Protein AF-A0A9D6QRK0-F1 (afdb_monomer)

Radius of gyration: 18.81 Å; Cα contacts (8 Å, |Δi|>4): 250; chains: 1; bounding box: 74×36×49 Å

Mean predicted aligned error: 6.07 Å

Foldseek 3Di:
DLLVLLVCCAPDPPSQVLQWQALVVCVVPSVNNLQRNASYDDDPVQSVVLSVLQVVLVVLCVVVVPPPLVVLSVVLSNLLSVCCSVPPVPPRTGYHNLLSSLLSLLLSLVVQCPDDDPSVVVSVVSNVVSVVVLVCLVVCVVPDQDDDPNDRDRDDSSSNVSSNVSSVCSSCVVVVVCVVPPDDPDPPPDD

pLDDT: mean 89.82, std 12.9, range [41.25, 98.69]

Structure (mmCIF, N/CA/C/O backbone):
data_AF-A0A9D6QRK0-F1
#
_entry.id   AF-A0A9D6QRK0-F1
#
loop_
_atom_site.group_PDB
_atom_site.id
_atom_site.type_symbol
_atom_site.label_atom_id
_atom_site.label_alt_id
_atom_site.label_comp_id
_atom_site.label_asym_id
_atom_site.label_entity_id
_atom_site.label_seq_id
_atom_site.pdbx_PDB_ins_code
_atom_site.Cartn_x
_atom_site.Cartn_y
_atom_site.Cartn_z
_atom_site.occupancy
_atom_site.B_iso_or_equiv
_atom_site.auth_seq_id
_atom_site.auth_comp_id
_atom_site.auth_asym_id
_atom_site.auth_atom_id
_atom_site.pdbx_PDB_model_num
ATOM 1 N N . MET A 1 1 ? -0.337 -14.502 4.726 1.00 76.12 1 MET A N 1
ATOM 2 C CA . MET A 1 1 ? -0.250 -14.917 3.303 1.00 76.12 1 MET A CA 1
ATOM 3 C C . MET A 1 1 ? 0.684 -14.019 2.491 1.00 76.12 1 MET A C 1
ATOM 5 O O . MET A 1 1 ? 1.652 -14.531 1.957 1.00 76.12 1 MET A O 1
ATOM 9 N N . MET A 1 2 ? 0.457 -12.700 2.447 1.00 85.81 2 MET A N 1
ATOM 10 C CA . MET A 1 2 ? 1.260 -11.761 1.637 1.00 85.81 2 MET A CA 1
ATOM 11 C C . MET A 1 2 ? 2.753 -11.728 2.004 1.00 85.81 2 MET A C 1
ATOM 13 O O . MET A 1 2 ? 3.597 -11.823 1.122 1.00 85.81 2 MET A O 1
ATOM 17 N N . VAL A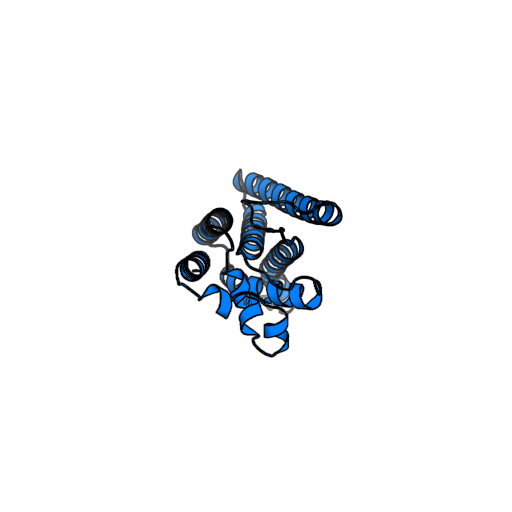 1 3 ? 3.073 -11.682 3.303 1.00 89.19 3 VAL A N 1
ATOM 18 C CA . VAL A 1 3 ? 4.462 -11.747 3.797 1.00 89.19 3 VAL A CA 1
ATOM 19 C C . VAL A 1 3 ? 5.151 -13.042 3.358 1.00 89.19 3 VAL A C 1
ATOM 21 O O . VAL A 1 3 ? 6.264 -13.007 2.852 1.00 89.19 3 VAL A O 1
ATOM 24 N N . ALA A 1 4 ? 4.467 -14.185 3.478 1.00 90.38 4 ALA A N 1
ATOM 25 C CA . ALA A 1 4 ? 5.020 -15.475 3.070 1.00 90.38 4 ALA A CA 1
ATOM 26 C C . ALA A 1 4 ? 5.312 -15.531 1.561 1.00 90.38 4 ALA A C 1
ATOM 28 O O . ALA A 1 4 ? 6.349 -16.053 1.171 1.00 90.38 4 ALA A O 1
ATOM 29 N N . ALA A 1 5 ? 4.441 -14.957 0.725 1.00 88.25 5 ALA A N 1
ATOM 30 C CA . ALA A 1 5 ? 4.680 -14.855 -0.714 1.00 88.25 5 ALA A CA 1
ATOM 31 C C . ALA A 1 5 ? 5.891 -13.961 -1.039 1.00 88.25 5 ALA A C 1
ATOM 33 O O . ALA A 1 5 ? 6.695 -14.330 -1.889 1.00 88.25 5 ALA A O 1
ATOM 34 N N . GLY A 1 6 ? 6.072 -12.846 -0.319 1.00 86.75 6 GLY A N 1
ATOM 35 C CA . GLY A 1 6 ? 7.250 -11.981 -0.463 1.00 86.75 6 GLY A CA 1
ATOM 36 C C . GLY A 1 6 ? 8.552 -12.671 -0.053 1.00 86.75 6 GLY A C 1
ATOM 37 O O . GLY A 1 6 ? 9.538 -12.625 -0.782 1.00 86.75 6 GLY A O 1
ATOM 38 N N . VAL A 1 7 ? 8.539 -13.385 1.076 1.00 90.19 7 VAL A N 1
ATOM 39 C CA . VAL A 1 7 ? 9.686 -14.189 1.528 1.00 90.19 7 VAL A CA 1
ATOM 40 C C . VAL A 1 7 ? 9.999 -15.297 0.523 1.00 90.19 7 VAL A C 1
ATOM 42 O O . VAL A 1 7 ? 11.156 -15.465 0.155 1.00 90.19 7 VAL A O 1
ATOM 45 N N . LEU A 1 8 ? 8.985 -16.022 0.038 1.00 91.31 8 LEU A N 1
ATOM 46 C CA . LEU A 1 8 ? 9.168 -17.094 -0.941 1.00 91.31 8 LEU A CA 1
ATOM 47 C C . LEU A 1 8 ? 9.772 -16.566 -2.252 1.00 91.31 8 LEU A C 1
ATOM 49 O O . LEU A 1 8 ? 10.736 -17.139 -2.750 1.00 91.31 8 LEU A O 1
ATOM 53 N N . ALA A 1 9 ? 9.251 -15.453 -2.770 1.00 89.81 9 ALA A N 1
ATOM 54 C CA . ALA A 1 9 ? 9.784 -14.781 -3.955 1.00 89.81 9 ALA A CA 1
ATOM 55 C C . ALA A 1 9 ? 11.233 -14.299 -3.777 1.00 89.81 9 ALA A C 1
ATOM 57 O O . ALA A 1 9 ? 11.988 -14.221 -4.742 1.00 89.81 9 ALA A O 1
ATOM 58 N N . TYR A 1 10 ? 11.635 -13.964 -2.551 1.00 89.25 10 TYR A N 1
ATOM 59 C CA . TYR A 1 10 ? 13.004 -13.544 -2.271 1.00 89.25 10 TYR A CA 1
ATOM 60 C C . TYR A 1 10 ? 13.981 -14.726 -2.206 1.00 89.25 10 TYR A C 1
ATOM 62 O O . TYR A 1 10 ? 15.098 -14.633 -2.708 1.00 89.25 10 TYR A O 1
ATOM 70 N N . VAL A 1 11 ? 13.575 -15.845 -1.596 1.00 89.56 11 VAL A N 1
ATOM 71 C CA . VAL A 1 11 ? 14.469 -16.999 -1.382 1.00 89.56 11 VAL A CA 1
ATOM 72 C C . VAL A 1 11 ? 14.538 -17.950 -2.574 1.00 89.56 11 VAL A C 1
ATOM 74 O O . VAL A 1 11 ? 15.537 -18.651 -2.720 1.00 89.56 11 VAL A O 1
ATOM 77 N N . VAL A 1 12 ? 13.500 -18.012 -3.417 1.00 89.88 12 VAL A N 1
ATOM 78 C CA . VAL A 1 12 ? 13.490 -18.884 -4.600 1.00 89.88 12 VAL A CA 1
ATOM 79 C C . VAL A 1 12 ? 14.311 -18.229 -5.716 1.00 89.88 12 VAL A C 1
ATOM 81 O O . VAL A 1 12 ? 13.894 -17.188 -6.240 1.00 89.88 12 VAL A O 1
ATOM 84 N N . PRO A 1 13 ? 15.439 -18.835 -6.138 1.00 82.56 13 PRO A N 1
ATOM 85 C CA . PRO A 1 13 ? 16.289 -18.271 -7.181 1.00 82.56 13 PRO A CA 1
ATOM 86 C C . PRO A 1 13 ? 15.511 -18.029 -8.476 1.00 82.56 13 PRO A C 1
ATOM 88 O O . PRO A 1 13 ? 14.656 -18.830 -8.850 1.00 82.56 13 PRO A O 1
ATOM 91 N N . ASN A 1 14 ? 15.818 -16.934 -9.173 1.00 84.00 14 ASN A N 1
ATOM 92 C CA . ASN A 1 14 ? 15.211 -16.539 -10.454 1.00 84.00 14 ASN A CA 1
ATOM 93 C C . ASN A 1 14 ? 13.689 -16.292 -10.435 1.00 84.00 14 ASN A C 1
ATOM 95 O O . ASN A 1 14 ? 13.134 -15.898 -11.454 1.00 84.00 14 ASN A O 1
ATOM 99 N N . SER A 1 15 ? 12.992 -16.466 -9.308 1.00 85.69 15 SER A N 1
ATOM 100 C CA . SER A 1 15 ? 11.552 -16.185 -9.252 1.00 85.69 15 SER A CA 1
ATOM 101 C C . SER A 1 15 ? 11.260 -14.692 -9.427 1.00 85.69 15 SER A C 1
ATOM 103 O O . SER A 1 15 ? 10.320 -14.329 -10.132 1.00 85.69 15 SER A O 1
ATOM 105 N N . GLY A 1 16 ? 12.123 -13.825 -8.883 1.00 84.75 16 GLY A N 1
ATOM 106 C CA . GLY A 1 16 ? 12.023 -12.374 -9.026 1.00 84.75 16 GLY A CA 1
ATOM 107 C C . GLY A 1 16 ? 11.938 -11.911 -10.483 1.00 84.75 16 GLY A C 1
ATOM 108 O O . GLY A 1 16 ? 11.080 -11.097 -10.800 1.00 84.75 16 GLY A O 1
ATOM 109 N N . THR A 1 17 ? 12.734 -12.465 -11.402 1.00 88.62 17 T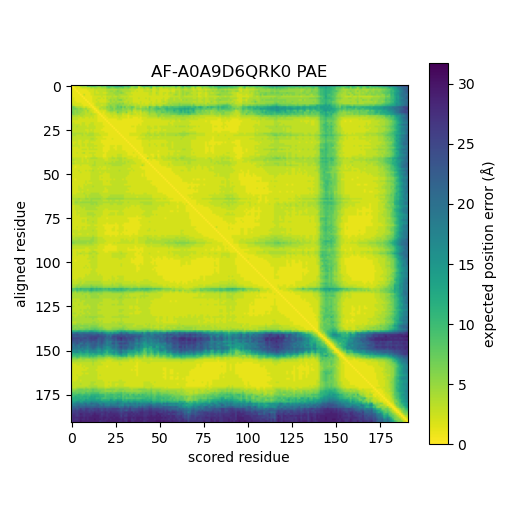HR A N 1
ATOM 110 C CA . THR A 1 17 ? 12.722 -12.037 -12.817 1.00 88.62 17 THR A CA 1
ATOM 111 C C . THR A 1 17 ? 11.421 -12.400 -13.540 1.00 88.62 17 THR A C 1
ATOM 113 O O . THR A 1 17 ? 10.998 -11.687 -14.451 1.00 88.62 17 THR A O 1
ATOM 116 N N . LEU A 1 18 ? 10.737 -13.464 -13.109 1.00 92.19 18 LEU A N 1
ATOM 117 C CA . LEU A 1 18 ? 9.467 -13.921 -13.686 1.00 92.19 18 LEU A CA 1
ATOM 118 C C . LEU A 1 18 ? 8.255 -13.124 -13.191 1.00 92.19 18 LEU A C 1
ATOM 120 O O . LEU A 1 18 ? 7.236 -13.062 -13.880 1.00 92.19 18 LEU A O 1
ATOM 124 N N . ILE A 1 19 ? 8.348 -12.546 -11.992 1.00 95.38 19 ILE A N 1
ATOM 125 C CA . ILE A 1 19 ? 7.184 -11.968 -11.310 1.00 95.38 19 ILE A CA 1
ATOM 126 C C . ILE A 1 19 ? 7.318 -10.478 -10.997 1.00 95.38 19 ILE A C 1
ATOM 128 O O . ILE A 1 19 ? 6.311 -9.865 -10.641 1.00 95.38 19 ILE A O 1
ATOM 132 N N . VAL A 1 20 ? 8.518 -9.897 -11.117 1.00 96.50 20 VAL A N 1
ATOM 133 C CA . VAL A 1 20 ? 8.759 -8.461 -10.919 1.00 96.50 20 VAL A CA 1
ATOM 134 C C . VAL A 1 20 ? 7.867 -7.648 -11.844 1.00 96.50 20 VAL A C 1
ATOM 136 O O . VAL A 1 20 ? 7.588 -8.065 -12.974 1.00 96.50 20 VAL A O 1
ATOM 139 N N . TYR A 1 21 ? 7.434 -6.482 -11.371 1.00 97.50 21 TYR A N 1
ATOM 140 C CA . TYR A 1 21 ? 6.839 -5.498 -12.257 1.00 97.50 21 TYR A CA 1
ATOM 141 C C . TYR A 1 21 ? 7.923 -5.086 -13.251 1.00 97.50 21 TYR A C 1
ATOM 143 O O . TYR A 1 21 ? 8.918 -4.487 -12.857 1.00 97.50 21 TYR A O 1
ATOM 151 N N . ASP A 1 22 ? 7.728 -5.443 -14.512 1.00 97.31 22 ASP A N 1
ATOM 152 C CA . ASP A 1 22 ? 8.524 -5.004 -15.652 1.00 97.31 22 ASP A CA 1
ATOM 153 C C . ASP A 1 22 ? 7.542 -4.355 -16.621 1.00 97.31 22 ASP A C 1
ATOM 155 O O . ASP A 1 22 ? 6.629 -5.012 -17.134 1.00 97.31 22 ASP A O 1
ATOM 159 N N . ARG A 1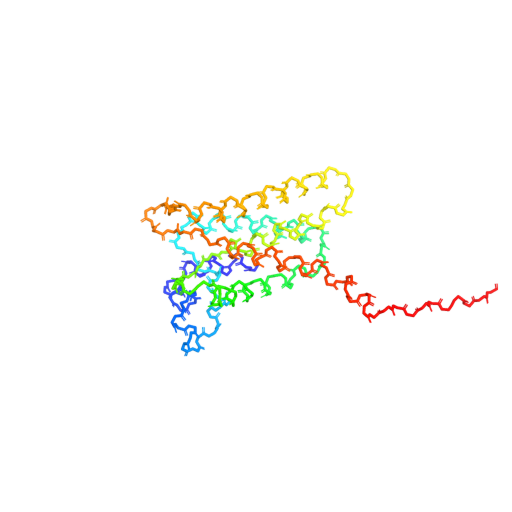 23 ? 7.695 -3.046 -16.825 1.00 97.56 23 ARG A N 1
ATOM 160 C CA . ARG A 1 23 ? 6.774 -2.259 -17.644 1.00 97.56 23 ARG A CA 1
ATOM 161 C C . ARG A 1 23 ? 6.678 -2.801 -19.069 1.00 97.56 23 ARG A C 1
ATOM 163 O O . ARG A 1 23 ? 5.571 -2.894 -19.598 1.00 97.56 23 ARG A O 1
ATOM 170 N N . ALA A 1 24 ? 7.803 -3.144 -19.690 1.00 97.56 24 ALA A N 1
ATOM 171 C CA . ALA A 1 24 ? 7.824 -3.619 -21.067 1.00 97.56 24 ALA A CA 1
ATOM 172 C C . ALA A 1 24 ? 7.124 -4.980 -21.180 1.00 97.56 24 ALA A C 1
ATOM 174 O O . ALA A 1 24 ? 6.269 -5.151 -22.049 1.00 97.56 24 ALA A O 1
ATOM 175 N N . ALA A 1 25 ? 7.405 -5.896 -20.249 1.00 97.62 25 ALA A N 1
ATOM 176 C CA . ALA A 1 25 ? 6.764 -7.210 -20.205 1.00 97.62 25 ALA A CA 1
ATOM 177 C C . ALA A 1 25 ? 5.243 -7.115 -19.970 1.00 97.62 25 ALA A C 1
ATOM 179 O O . ALA A 1 25 ? 4.450 -7.831 -20.585 1.00 97.62 25 ALA A O 1
ATOM 180 N N . ILE A 1 26 ? 4.809 -6.193 -19.104 1.00 98.06 26 ILE A N 1
ATOM 181 C CA . ILE A 1 26 ? 3.383 -5.921 -18.873 1.00 98.06 26 ILE A CA 1
ATOM 182 C C . ILE A 1 26 ? 2.713 -5.449 -20.166 1.00 98.06 26 ILE A C 1
ATOM 184 O O . ILE A 1 26 ? 1.647 -5.952 -20.523 1.00 98.06 26 ILE A O 1
ATOM 188 N N . LEU A 1 27 ? 3.341 -4.513 -20.885 1.00 97.38 27 LEU A N 1
ATOM 189 C CA . LEU A 1 27 ? 2.824 -4.004 -22.158 1.00 97.38 27 LEU A CA 1
ATOM 190 C C . LEU A 1 27 ? 2.840 -5.066 -23.269 1.00 97.38 27 LEU A C 1
ATOM 192 O O . LEU A 1 27 ? 2.033 -4.974 -24.192 1.00 97.38 27 LEU A O 1
ATOM 196 N N . SER A 1 28 ? 3.685 -6.095 -23.163 1.00 97.88 28 SER A N 1
ATOM 197 C CA . SER A 1 28 ? 3.672 -7.263 -24.053 1.00 97.88 28 SER A CA 1
ATOM 198 C C . SER A 1 28 ? 2.719 -8.385 -23.617 1.00 97.88 28 SER A C 1
ATOM 200 O O . SER A 1 28 ? 2.710 -9.443 -24.241 1.00 97.88 28 SER A O 1
ATOM 202 N N . GLY A 1 29 ? 1.902 -8.178 -22.577 1.00 97.25 29 GLY A N 1
ATOM 203 C CA . GLY A 1 29 ? 0.835 -9.103 -22.175 1.00 97.25 29 GLY A CA 1
ATOM 204 C C . GLY A 1 29 ? 1.088 -9.893 -20.889 1.00 97.25 29 GLY A C 1
ATOM 205 O O . GLY A 1 29 ? 0.210 -10.649 -20.469 1.00 97.25 29 GLY A O 1
ATOM 206 N N . GLU A 1 30 ? 2.218 -9.697 -20.206 1.00 97.81 30 GLU A N 1
ATOM 207 C CA . GLU A 1 30 ? 2.521 -10.356 -18.926 1.00 97.81 30 GLU A CA 1
ATOM 208 C C . GLU A 1 30 ? 1.803 -9.678 -17.742 1.00 97.81 30 GLU A C 1
ATOM 210 O O . GLU A 1 30 ? 2.405 -9.243 -16.759 1.00 97.81 30 GLU A O 1
ATOM 215 N N . VAL A 1 31 ? 0.474 -9.560 -17.834 1.00 97.31 31 VAL A N 1
ATOM 216 C CA . VAL A 1 31 ? -0.367 -8.746 -16.934 1.00 97.31 31 VAL A CA 1
ATOM 217 C C . VAL A 1 31 ? -0.346 -9.195 -15.472 1.00 97.31 31 VAL A C 1
ATOM 219 O O . VAL A 1 31 ? -0.649 -8.398 -14.585 1.00 97.31 31 VAL A O 1
ATOM 222 N N . TRP A 1 32 ? 0.048 -10.440 -15.182 1.00 97.00 32 TRP A N 1
ATOM 223 C CA . TRP A 1 32 ? 0.206 -10.917 -13.803 1.00 97.00 32 TRP A CA 1
ATOM 224 C C . TRP A 1 32 ? 1.236 -10.091 -13.024 1.00 97.00 32 TRP A C 1
ATOM 226 O O . TRP A 1 32 ? 1.057 -9.893 -11.822 1.00 97.00 32 TRP A O 1
ATOM 236 N N . ARG A 1 33 ? 2.242 -9.524 -13.706 1.00 97.56 33 ARG A N 1
ATOM 237 C CA . ARG A 1 33 ? 3.291 -8.673 -13.119 1.00 97.56 33 ARG A CA 1
ATOM 238 C C . ARG A 1 33 ? 2.765 -7.401 -12.463 1.00 97.56 33 ARG A C 1
ATOM 240 O O . ARG A 1 33 ? 3.419 -6.880 -11.562 1.00 97.56 33 ARG A O 1
ATOM 247 N N . LEU A 1 34 ? 1.567 -6.941 -12.842 1.00 96.88 34 LEU A N 1
ATOM 248 C CA . LEU A 1 34 ? 0.875 -5.839 -12.162 1.00 96.88 34 LEU A CA 1
ATOM 249 C C . LEU A 1 34 ? 0.629 -6.170 -10.689 1.00 96.88 34 LEU A C 1
ATOM 251 O O . LEU A 1 34 ? 0.865 -5.347 -9.810 1.00 96.88 34 LEU A O 1
ATOM 255 N N . MET A 1 35 ? 0.183 -7.395 -10.422 1.00 96.44 35 MET A N 1
ATOM 256 C CA . MET A 1 35 ? -0.058 -7.870 -9.067 1.00 96.44 35 MET A CA 1
ATOM 257 C C . MET A 1 35 ? 1.231 -8.412 -8.456 1.00 96.44 35 MET A C 1
ATOM 259 O O . MET A 1 35 ? 1.570 -8.061 -7.324 1.00 96.44 35 MET A O 1
ATOM 263 N N . THR A 1 36 ? 1.965 -9.244 -9.199 1.00 96.19 36 THR A N 1
ATOM 264 C CA . THR A 1 36 ? 3.052 -10.034 -8.628 1.00 96.19 36 THR A CA 1
ATOM 265 C C . THR A 1 36 ? 4.318 -9.259 -8.314 1.00 96.19 36 THR A C 1
ATOM 267 O O . THR A 1 36 ? 5.059 -9.666 -7.417 1.00 96.19 36 THR A O 1
ATOM 270 N N . GLY A 1 37 ? 4.523 -8.109 -8.962 1.00 95.25 37 GLY A N 1
ATOM 271 C CA . GLY A 1 37 ? 5.675 -7.253 -8.693 1.00 95.25 37 GLY A CA 1
ATOM 272 C C . GLY A 1 37 ? 5.777 -6.841 -7.227 1.00 95.25 37 GLY A C 1
ATOM 273 O O . GLY A 1 37 ? 6.874 -6.788 -6.683 1.00 95.25 37 GLY A O 1
ATOM 274 N N . ASN A 1 38 ? 4.640 -6.677 -6.546 1.00 96.38 38 ASN A N 1
ATOM 275 C CA . ASN A 1 38 ? 4.574 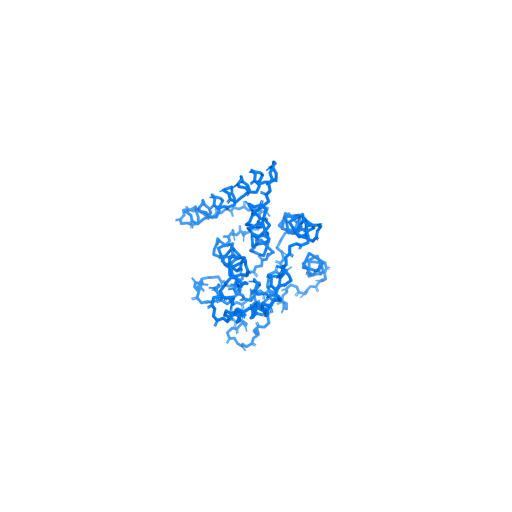-6.293 -5.133 1.00 96.38 38 ASN A CA 1
ATOM 276 C C . ASN A 1 38 ? 5.220 -7.316 -4.168 1.00 96.38 38 ASN A C 1
ATOM 278 O O . ASN A 1 38 ? 5.451 -6.987 -3.009 1.00 96.38 38 ASN A O 1
ATOM 282 N N . TRP A 1 39 ? 5.512 -8.552 -4.592 1.00 95.88 39 TRP A N 1
ATOM 283 C CA . TRP A 1 39 ? 6.216 -9.538 -3.750 1.00 95.88 39 TRP A CA 1
ATOM 284 C C . TRP A 1 39 ? 7.736 -9.552 -3.951 1.00 95.88 39 TRP A C 1
ATOM 286 O O . TRP A 1 39 ? 8.445 -10.168 -3.154 1.00 95.88 39 TRP A O 1
ATOM 296 N N . VAL A 1 40 ? 8.257 -8.874 -4.976 1.00 94.38 40 VAL A N 1
ATOM 297 C CA . VAL A 1 40 ? 9.698 -8.842 -5.261 1.00 94.38 40 VAL A CA 1
ATOM 298 C C . VAL A 1 40 ? 10.389 -7.804 -4.390 1.00 94.38 40 VAL A C 1
ATOM 300 O O . VAL A 1 40 ? 9.947 -6.664 -4.320 1.00 94.38 40 VAL A O 1
ATOM 303 N N . HIS A 1 41 ? 11.499 -8.184 -3.759 1.00 92.38 41 HIS A N 1
ATOM 304 C CA . HIS A 1 41 ? 12.313 -7.284 -2.944 1.00 92.38 41 HIS A CA 1
ATOM 305 C C . HIS A 1 41 ? 13.761 -7.308 -3.430 1.00 92.38 41 HIS A C 1
ATOM 307 O O . HIS A 1 41 ? 14.296 -8.362 -3.764 1.00 92.38 41 HIS A O 1
ATOM 313 N N . PHE A 1 42 ? 14.391 -6.134 -3.456 1.00 87.75 42 PHE A N 1
ATOM 314 C CA . PHE A 1 42 ? 15.739 -5.945 -4.003 1.00 87.75 42 PHE A CA 1
ATOM 315 C C . PHE A 1 42 ? 16.852 -6.026 -2.947 1.00 87.75 42 PHE A C 1
ATOM 317 O O . PHE A 1 42 ? 18.021 -6.144 -3.296 1.00 87.75 42 PHE A O 1
ATOM 324 N N . SER A 1 43 ? 16.501 -5.998 -1.659 1.00 87.25 43 SER A N 1
ATOM 325 C CA . SER A 1 43 ? 17.434 -6.162 -0.542 1.00 87.25 43 SER A CA 1
ATOM 326 C C . SER A 1 43 ? 16.758 -6.870 0.634 1.00 87.25 43 SER A C 1
ATOM 328 O O . SER A 1 43 ? 15.528 -6.875 0.757 1.00 87.25 43 SER A O 1
ATOM 330 N N . VAL A 1 44 ? 17.568 -7.455 1.522 1.00 88.50 44 VAL A N 1
ATOM 331 C CA . VAL A 1 44 ? 17.076 -8.076 2.764 1.00 88.50 44 VAL A CA 1
ATOM 332 C C . VAL A 1 44 ? 16.424 -7.029 3.665 1.00 88.50 44 VAL A C 1
ATOM 334 O O . VAL A 1 44 ? 15.354 -7.276 4.215 1.00 88.50 44 VAL A O 1
ATOM 337 N N . SER A 1 45 ? 17.043 -5.853 3.798 1.00 87.44 45 SER A N 1
ATOM 338 C CA . SER A 1 45 ? 16.530 -4.747 4.612 1.00 87.44 45 SER A CA 1
ATOM 339 C C . SER A 1 45 ? 15.129 -4.328 4.156 1.00 87.44 45 SER A C 1
ATOM 341 O O . SER A 1 45 ? 14.207 -4.286 4.971 1.00 87.44 45 SER A O 1
ATOM 343 N N . HIS A 1 46 ? 14.932 -4.134 2.849 1.00 86.19 46 HIS A N 1
ATOM 344 C CA . HIS A 1 46 ? 13.634 -3.810 2.255 1.00 86.19 46 HIS A CA 1
ATOM 345 C C . HIS A 1 46 ? 12.579 -4.886 2.561 1.00 86.19 46 HIS A C 1
ATOM 347 O O . HIS A 1 46 ? 11.491 -4.556 3.033 1.00 86.19 46 HIS A O 1
ATOM 353 N N . LEU A 1 47 ? 12.916 -6.171 2.386 1.00 90.81 47 LEU A N 1
ATOM 354 C CA . LEU A 1 47 ? 12.017 -7.278 2.729 1.00 90.81 47 LEU A CA 1
ATOM 355 C C . LEU A 1 47 ? 11.632 -7.278 4.212 1.00 90.81 47 LEU A C 1
ATOM 357 O O . LEU A 1 47 ? 10.460 -7.482 4.538 1.00 90.81 47 LEU A O 1
ATOM 361 N N . VAL A 1 48 ? 12.598 -7.070 5.110 1.00 92.06 48 VAL A N 1
ATOM 362 C CA . VAL A 1 48 ? 12.372 -7.090 6.561 1.00 92.06 48 VAL A CA 1
ATOM 363 C C . VAL A 1 48 ? 11.444 -5.955 6.984 1.00 92.06 48 VAL A C 1
ATOM 365 O O . VAL A 1 48 ? 10.469 -6.216 7.691 1.00 92.06 48 VAL A O 1
ATOM 368 N N . TYR A 1 49 ? 11.698 -4.720 6.543 1.00 89.88 49 TYR A N 1
ATOM 369 C CA . TYR A 1 49 ? 10.881 -3.564 6.930 1.00 89.88 49 TYR A CA 1
ATOM 370 C C . TYR A 1 49 ? 9.437 -3.681 6.443 1.00 89.88 49 TYR A C 1
ATOM 372 O O . TYR A 1 49 ? 8.496 -3.454 7.216 1.00 89.88 49 TYR A O 1
ATOM 380 N N . ASP A 1 50 ? 9.252 -4.097 5.192 1.00 93.75 50 ASP A N 1
ATOM 381 C CA . ASP A 1 50 ? 7.923 -4.270 4.621 1.00 93.75 50 ASP A CA 1
ATOM 382 C C . ASP A 1 50 ? 7.169 -5.427 5.282 1.00 93.75 50 ASP A C 1
ATOM 384 O O . ASP A 1 50 ? 5.998 -5.289 5.651 1.00 93.75 50 ASP A O 1
ATOM 388 N N . SER A 1 51 ? 7.849 -6.558 5.490 1.00 95.12 51 SER A N 1
ATOM 389 C CA . SER A 1 51 ? 7.266 -7.738 6.132 1.00 95.12 51 SER A CA 1
ATOM 390 C C . SER A 1 51 ? 6.884 -7.470 7.581 1.00 95.12 51 SER A C 1
ATOM 392 O O . SER A 1 51 ? 5.812 -7.896 8.013 1.00 95.12 51 SER A O 1
ATOM 394 N N . ALA A 1 52 ? 7.720 -6.749 8.331 1.00 95.94 52 ALA A N 1
ATOM 395 C CA . ALA A 1 52 ? 7.431 -6.380 9.711 1.00 95.94 52 ALA A CA 1
ATOM 396 C C . ALA A 1 52 ? 6.216 -5.450 9.783 1.00 95.94 52 ALA A C 1
ATOM 398 O O . ALA A 1 52 ? 5.289 -5.703 10.553 1.00 95.94 52 ALA A O 1
ATOM 399 N N . THR A 1 53 ? 6.174 -4.420 8.936 1.00 96.19 53 THR A N 1
ATOM 400 C CA . THR A 1 53 ? 5.078 -3.444 8.929 1.00 96.19 53 THR A CA 1
ATOM 401 C C . THR A 1 53 ? 3.758 -4.102 8.530 1.00 96.19 53 THR A C 1
ATOM 403 O O . THR A 1 53 ? 2.759 -3.978 9.244 1.00 96.19 53 THR A O 1
ATOM 406 N N . LEU A 1 54 ? 3.747 -4.859 7.428 1.00 97.38 54 LEU A N 1
ATOM 407 C CA . LEU A 1 54 ? 2.557 -5.575 6.970 1.00 97.38 54 LEU A CA 1
ATOM 408 C C . LEU A 1 54 ? 2.133 -6.672 7.954 1.00 97.38 54 LEU A C 1
ATOM 410 O O . LEU A 1 54 ? 0.940 -6.846 8.196 1.00 97.38 54 LEU A O 1
ATOM 414 N N . GLY A 1 55 ? 3.093 -7.400 8.527 1.00 97.56 55 GLY A N 1
ATOM 415 C CA . GLY A 1 55 ? 2.848 -8.467 9.493 1.00 97.56 55 GLY A CA 1
ATOM 416 C C . GLY A 1 55 ? 2.212 -7.951 10.781 1.00 97.56 55 GLY A C 1
ATOM 417 O O . GLY A 1 55 ? 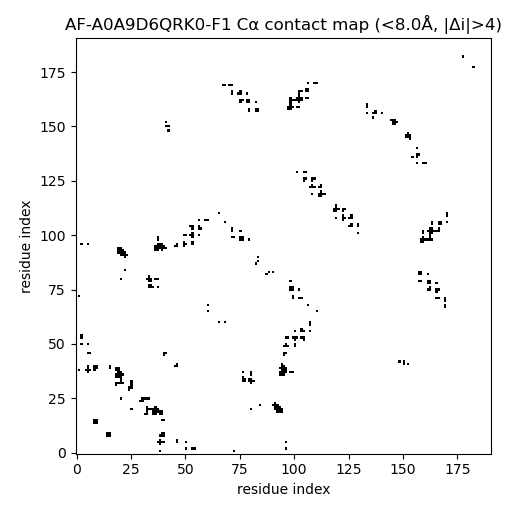1.196 -8.493 11.210 1.00 97.56 55 GLY A O 1
ATOM 418 N N . ILE A 1 56 ? 2.751 -6.872 11.358 1.00 97.88 56 ILE A N 1
ATOM 419 C CA . ILE A 1 56 ? 2.198 -6.242 12.564 1.00 97.88 56 ILE A CA 1
ATOM 420 C C . ILE A 1 56 ? 0.807 -5.678 12.268 1.00 97.88 56 ILE A C 1
ATOM 422 O O . ILE A 1 56 ? -0.145 -6.014 12.973 1.00 97.88 56 ILE A O 1
ATOM 426 N N . ALA A 1 57 ? 0.657 -4.871 11.211 1.00 98.12 57 ALA A N 1
ATOM 427 C CA . ALA A 1 57 ? -0.631 -4.267 10.880 1.00 98.12 57 ALA A CA 1
ATOM 428 C C . ALA A 1 57 ? -1.698 -5.335 10.590 1.00 98.12 57 ALA A C 1
ATOM 430 O O . ALA A 1 57 ? -2.795 -5.276 11.144 1.00 98.12 57 ALA A O 1
ATOM 431 N N . GLY A 1 58 ? -1.360 -6.343 9.782 1.00 97.38 58 GLY A N 1
ATOM 432 C CA . GLY A 1 58 ? -2.246 -7.460 9.458 1.00 97.38 58 GLY A CA 1
ATOM 433 C C . GLY A 1 58 ? -2.649 -8.274 10.683 1.00 97.38 58 GLY A C 1
ATOM 434 O O . GLY A 1 58 ? -3.836 -8.516 10.888 1.00 97.38 58 GLY A O 1
ATOM 435 N N . TRP A 1 59 ? -1.698 -8.615 11.555 1.00 97.56 59 TRP A N 1
ATOM 436 C CA . TRP A 1 59 ? -2.000 -9.323 12.800 1.00 97.56 59 TRP A CA 1
ATOM 437 C C . TRP A 1 59 ? -2.951 -8.528 13.702 1.00 97.56 59 TRP A C 1
ATOM 439 O O . TRP A 1 59 ? -3.888 -9.096 14.264 1.00 97.56 59 TRP A O 1
ATOM 449 N N . MET A 1 60 ? -2.763 -7.209 13.820 1.00 98.00 60 MET A N 1
ATOM 450 C CA . MET A 1 60 ? -3.660 -6.361 14.612 1.00 98.00 60 MET A CA 1
ATOM 451 C C . MET A 1 60 ? -5.062 -6.273 14.001 1.00 98.00 60 MET A C 1
ATOM 453 O O . MET A 1 60 ? -6.043 -6.348 14.740 1.00 98.00 60 MET A O 1
ATOM 457 N N . ILE A 1 61 ? -5.161 -6.145 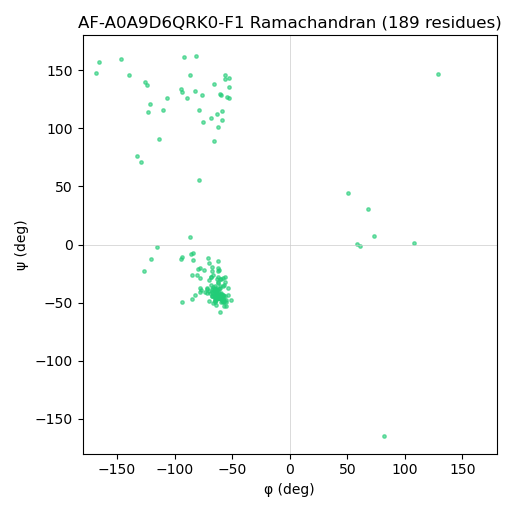12.674 1.00 98.06 61 ILE A N 1
ATOM 458 C CA . ILE A 1 61 ? -6.432 -6.153 11.935 1.00 98.06 61 ILE A CA 1
ATOM 459 C C . ILE A 1 61 ? -7.198 -7.455 12.196 1.00 98.06 61 ILE A C 1
ATOM 461 O O . ILE A 1 61 ? -8.380 -7.418 12.544 1.00 98.06 61 ILE A O 1
ATOM 465 N N . GLU A 1 62 ? -6.521 -8.597 12.059 1.00 96.81 62 GLU A N 1
ATOM 466 C CA . GLU A 1 62 ? -7.112 -9.921 12.263 1.00 96.81 62 GLU A CA 1
ATOM 467 C C . GLU A 1 62 ? -7.543 -10.119 13.717 1.00 96.81 62 GLU A C 1
ATOM 469 O O . GLU A 1 62 ? -8.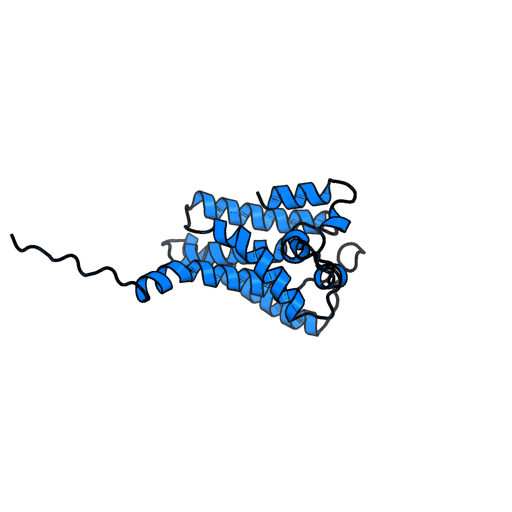685 -10.499 13.977 1.00 96.81 62 GLU A O 1
ATOM 474 N N . ARG A 1 63 ? -6.668 -9.790 14.675 1.00 97.25 63 ARG A N 1
ATOM 475 C CA . ARG A 1 63 ? -6.946 -9.931 16.111 1.00 97.25 63 ARG A CA 1
ATOM 476 C C . ARG A 1 63 ? -8.116 -9.063 16.574 1.00 97.25 63 ARG A C 1
ATOM 478 O O . ARG A 1 63 ? -8.829 -9.456 17.493 1.00 97.25 63 ARG A O 1
ATOM 485 N N . ARG A 1 64 ? -8.309 -7.892 15.963 1.00 96.56 64 ARG A N 1
ATOM 486 C CA . ARG A 1 64 ? -9.435 -6.988 16.250 1.00 96.56 64 ARG A CA 1
ATOM 487 C C . ARG A 1 64 ? -10.700 -7.318 15.458 1.00 96.56 64 ARG A C 1
ATOM 489 O O . ARG A 1 64 ? -11.745 -6.735 15.727 1.00 96.56 64 ARG A O 1
ATOM 496 N N . GLY A 1 65 ? -10.627 -8.245 14.502 1.00 96.69 65 GLY A N 1
ATOM 497 C CA . GLY A 1 65 ? -11.780 -8.698 13.729 1.00 96.69 65 GLY A CA 1
ATOM 498 C C . GLY A 1 65 ? -12.355 -7.642 12.782 1.00 96.69 65 GLY A C 1
ATOM 499 O O . GLY A 1 65 ? -13.560 -7.644 12.532 1.00 96.69 65 GLY A O 1
ATOM 500 N N . TYR A 1 66 ? -11.535 -6.724 12.258 1.00 96.50 66 TYR A N 1
ATOM 501 C CA . TYR A 1 66 ? -12.039 -5.717 11.319 1.00 96.50 66 TYR A CA 1
ATOM 502 C C . TYR A 1 66 ? -12.520 -6.368 10.007 1.00 96.50 66 TYR A C 1
ATOM 504 O O . TYR A 1 66 ? -11.865 -7.275 9.497 1.00 96.50 66 TYR A O 1
ATOM 512 N N . PRO A 1 67 ? -13.662 -5.949 9.435 1.00 95.38 67 PRO A N 1
ATOM 513 C CA . PRO A 1 67 ? -14.315 -6.671 8.342 1.00 95.38 67 PRO A CA 1
ATOM 514 C C . PRO A 1 67 ? -13.785 -6.288 6.954 1.00 95.38 67 PRO A C 1
ATOM 516 O O . PRO A 1 67 ? -13.555 -5.122 6.681 1.00 95.38 67 PRO A O 1
ATOM 519 N N . TYR A 1 68 ? -13.733 -7.232 6.009 1.00 94.69 68 TYR A N 1
ATOM 520 C CA . TYR A 1 68 ? -13.324 -7.003 4.604 1.00 94.69 68 TYR A CA 1
ATOM 521 C C . TYR A 1 68 ? -11.824 -6.756 4.362 1.00 94.69 68 TYR A C 1
ATOM 523 O O . TYR A 1 68 ? -11.425 -6.519 3.224 1.00 94.69 68 TYR A O 1
ATOM 531 N N . TYR A 1 69 ? -10.962 -6.902 5.372 1.00 94.75 69 TYR A N 1
ATOM 532 C CA . TYR A 1 69 ? -9.510 -6.726 5.209 1.00 94.75 69 TYR A CA 1
ATOM 533 C C . TYR A 1 69 ? -8.882 -7.625 4.128 1.00 94.75 69 TYR A C 1
ATOM 535 O O . TYR A 1 69 ? -7.901 -7.250 3.499 1.00 94.75 69 TYR A O 1
ATOM 543 N N . LYS A 1 70 ? -9.453 -8.805 3.850 1.00 96.06 70 LYS A N 1
ATOM 544 C CA . LYS A 1 70 ? -8.960 -9.693 2.782 1.00 96.06 70 LYS A CA 1
ATOM 545 C C . LYS A 1 70 ? -9.048 -9.042 1.400 1.00 96.06 70 LYS A C 1
ATOM 547 O O . LYS A 1 70 ? -8.169 -9.265 0.573 1.00 96.06 70 LYS A O 1
ATOM 552 N N . SER A 1 71 ? -10.063 -8.205 1.169 1.00 96.44 71 SER A N 1
ATOM 553 C CA . SER A 1 71 ? -10.210 -7.450 -0.076 1.00 96.44 71 SER A CA 1
ATOM 554 C C . SER A 1 71 ? -9.056 -6.472 -0.278 1.00 96.44 71 SER A C 1
ATOM 556 O O . SER A 1 71 ? -8.662 -6.240 -1.415 1.00 96.44 71 SER A O 1
ATOM 558 N N . LEU A 1 72 ? -8.455 -5.960 0.804 1.00 96.69 72 LEU A N 1
ATOM 559 C CA . LEU A 1 72 ? -7.303 -5.059 0.727 1.00 96.69 72 LEU A CA 1
ATOM 560 C C . LEU A 1 72 ? -6.103 -5.780 0.130 1.00 96.69 72 LEU A C 1
ATOM 562 O O . LEU A 1 72 ? -5.474 -5.267 -0.786 1.00 96.69 72 LEU A O 1
ATOM 566 N N . TYR A 1 73 ? -5.833 -7.000 0.589 1.00 95.19 73 TYR A N 1
ATOM 567 C CA . TYR A 1 73 ? -4.700 -7.790 0.112 1.00 95.19 73 TYR A CA 1
ATOM 568 C C . TYR A 1 73 ? -4.857 -8.301 -1.324 1.00 95.19 73 TYR A C 1
ATOM 570 O O . TYR A 1 73 ? -3.869 -8.708 -1.926 1.00 95.19 73 TYR A O 1
ATOM 578 N N . ILE A 1 74 ? -6.071 -8.272 -1.876 1.00 95.56 74 ILE A N 1
ATOM 579 C CA . ILE A 1 74 ? -6.337 -8.625 -3.275 1.00 95.56 74 ILE A CA 1
ATOM 580 C C . ILE A 1 74 ? -6.306 -7.371 -4.153 1.00 95.56 74 ILE A C 1
ATOM 582 O O . ILE A 1 74 ? -5.626 -7.352 -5.174 1.00 95.56 74 ILE A O 1
ATOM 586 N N . LEU A 1 75 ? -7.021 -6.316 -3.758 1.00 97.38 75 LEU A N 1
ATOM 587 C CA . LEU A 1 75 ? -7.200 -5.123 -4.585 1.00 97.38 75 LEU A CA 1
ATOM 588 C C . LEU A 1 75 ? -5.979 -4.203 -4.576 1.00 97.38 75 LEU A C 1
ATOM 590 O O . LEU A 1 75 ? -5.650 -3.650 -5.621 1.00 97.38 75 LEU A O 1
ATOM 594 N N . ALA A 1 76 ? -5.290 -4.056 -3.440 1.00 97.94 76 ALA A N 1
ATOM 595 C CA . ALA A 1 76 ? -4.150 -3.147 -3.335 1.00 97.94 76 ALA A CA 1
ATOM 596 C C . ALA A 1 76 ? -3.045 -3.454 -4.359 1.00 97.94 76 ALA A C 1
ATOM 598 O O . ALA A 1 76 ? -2.707 -2.540 -5.105 1.00 97.94 76 ALA A O 1
ATOM 599 N N . PRO A 1 77 ? -2.509 -4.689 -4.482 1.00 97.50 77 PRO A N 1
ATOM 600 C CA . PRO A 1 77 ? -1.452 -4.956 -5.459 1.00 97.50 77 PRO A CA 1
ATOM 601 C C . PRO A 1 77 ? -1.893 -4.690 -6.905 1.00 97.50 77 PRO A C 1
ATOM 603 O O . PRO A 1 77 ? -1.099 -4.187 -7.694 1.00 97.50 77 PRO A O 1
ATOM 606 N N . ILE A 1 78 ? -3.158 -4.969 -7.243 1.00 97.56 78 ILE A N 1
ATOM 607 C CA . ILE A 1 78 ? -3.716 -4.715 -8.581 1.00 97.56 78 ILE A CA 1
ATOM 608 C C . ILE A 1 78 ? -3.781 -3.211 -8.860 1.00 97.56 78 ILE A C 1
ATOM 610 O O . ILE A 1 78 ? -3.300 -2.760 -9.898 1.00 97.56 78 ILE A O 1
ATOM 614 N N . LEU A 1 79 ? -4.357 -2.430 -7.940 1.00 98.31 79 LEU A N 1
ATOM 615 C CA . LEU A 1 79 ? -4.503 -0.983 -8.104 1.00 98.31 79 LEU A CA 1
ATOM 616 C C . LEU A 1 79 ? -3.156 -0.262 -8.066 1.00 98.31 79 LEU A C 1
ATOM 618 O O . LEU A 1 79 ? -2.969 0.690 -8.818 1.00 98.31 79 LEU A O 1
ATOM 622 N N . ILE A 1 80 ? -2.212 -0.740 -7.251 1.00 98.31 80 ILE A N 1
ATOM 623 C CA . ILE A 1 80 ? -0.827 -0.263 -7.253 1.00 98.31 80 ILE A CA 1
ATOM 624 C C . ILE A 1 80 ? -0.210 -0.511 -8.629 1.00 98.31 80 ILE A C 1
ATOM 626 O O . ILE A 1 80 ? 0.171 0.449 -9.291 1.00 98.31 80 ILE A O 1
ATOM 630 N N . GLY A 1 81 ? -0.171 -1.759 -9.105 1.00 97.62 81 GLY A N 1
ATOM 631 C CA . GLY A 1 81 ? 0.431 -2.086 -10.398 1.00 97.62 81 GLY A CA 1
ATOM 632 C C . GLY A 1 81 ? -0.198 -1.320 -11.561 1.00 97.62 81 GLY A C 1
ATOM 633 O O . GLY A 1 81 ? 0.513 -0.716 -12.362 1.00 97.62 81 GLY A O 1
ATOM 634 N N . ALA A 1 82 ? -1.530 -1.291 -11.637 1.00 98.06 82 ALA A N 1
ATOM 635 C CA . ALA A 1 82 ? -2.249 -0.576 -12.690 1.00 98.06 82 ALA A CA 1
ATOM 636 C C . ALA A 1 82 ? -2.030 0.944 -12.614 1.00 98.06 82 ALA A C 1
ATOM 638 O O . ALA A 1 82 ? -1.823 1.592 -13.640 1.00 98.06 82 ALA A O 1
ATOM 639 N N . GLY A 1 83 ? -2.035 1.516 -11.408 1.00 97.94 83 GLY A N 1
ATOM 640 C CA . GLY A 1 83 ? -1.797 2.942 -11.202 1.00 97.94 83 GLY A CA 1
ATOM 641 C C . GLY A 1 83 ? -0.366 3.356 -11.543 1.00 97.94 83 GLY A C 1
ATOM 642 O O . GLY A 1 83 ? -0.176 4.395 -12.171 1.00 97.94 83 GLY A O 1
ATOM 643 N N . LEU A 1 84 ? 0.635 2.531 -11.221 1.00 97.00 84 LEU A N 1
ATOM 644 C CA . LEU A 1 84 ? 2.014 2.753 -11.665 1.00 97.00 84 LEU A CA 1
ATOM 645 C C . LEU A 1 84 ? 2.124 2.674 -13.193 1.00 97.00 84 LEU A C 1
ATOM 647 O O . LEU A 1 84 ? 2.711 3.564 -13.809 1.00 97.00 84 LEU A O 1
ATOM 651 N N . LEU A 1 85 ? 1.499 1.675 -13.826 1.00 97.62 85 LEU A N 1
ATOM 652 C CA . LEU A 1 85 ? 1.514 1.542 -15.284 1.00 97.62 85 LEU A CA 1
ATOM 653 C C . LEU A 1 85 ? 0.930 2.784 -15.972 1.00 97.62 85 LEU A C 1
ATOM 655 O O . LEU A 1 85 ? 1.516 3.281 -16.940 1.00 97.62 85 LEU A O 1
ATOM 659 N N . ALA A 1 86 ? -0.187 3.296 -15.453 1.00 97.62 86 ALA A N 1
ATOM 660 C CA . ALA A 1 86 ? -0.903 4.432 -16.021 1.00 97.62 86 ALA A CA 1
ATOM 661 C C . ALA A 1 86 ? -0.245 5.793 -15.730 1.00 97.62 86 ALA A C 1
ATOM 663 O O . ALA A 1 86 ? -0.229 6.651 -16.608 1.00 97.62 86 ALA A O 1
ATOM 664 N N . ALA A 1 87 ? 0.285 6.005 -14.521 1.00 96.31 87 ALA A N 1
ATOM 665 C CA . ALA A 1 87 ? 0.686 7.334 -14.042 1.00 96.31 87 ALA A CA 1
ATOM 666 C C . ALA A 1 87 ? 2.196 7.507 -13.794 1.00 96.31 87 ALA A C 1
ATOM 668 O O . ALA A 1 87 ? 2.623 8.595 -13.409 1.00 96.31 87 ALA A O 1
ATOM 669 N N . GLN A 1 88 ? 3.011 6.463 -13.982 1.00 93.62 88 GLN A N 1
ATOM 670 C CA . GLN A 1 88 ? 4.472 6.506 -13.821 1.00 93.62 88 GLN A CA 1
ATOM 671 C C . GLN A 1 88 ? 5.167 5.832 -15.020 1.00 93.62 88 GLN A C 1
ATOM 673 O O . GLN A 1 88 ? 5.632 4.693 -14.914 1.00 93.62 88 GLN A O 1
ATOM 678 N N . PRO A 1 89 ? 5.229 6.502 -16.189 1.00 93.19 89 PRO A N 1
ATOM 679 C CA . PRO A 1 89 ? 5.830 5.934 -17.397 1.00 93.19 89 PRO A CA 1
ATOM 680 C C . PRO A 1 89 ? 7.326 5.627 -17.252 1.00 93.19 89 PRO A C 1
ATOM 682 O O . PRO A 1 89 ? 7.818 4.692 -17.883 1.00 93.19 89 PRO A O 1
ATOM 685 N N . ASP A 1 90 ? 8.018 6.363 -16.383 1.00 91.00 90 ASP A N 1
ATOM 686 C CA . ASP A 1 90 ? 9.465 6.251 -16.195 1.00 91.00 90 ASP A CA 1
ATOM 687 C C . ASP A 1 90 ? 9.867 5.031 -15.352 1.00 91.00 90 ASP A C 1
ATOM 689 O O . ASP A 1 90 ? 10.995 4.545 -15.453 1.00 91.00 90 ASP A O 1
ATOM 693 N N . ILE A 1 91 ? 8.939 4.468 -14.568 1.00 91.12 91 ILE A N 1
ATOM 694 C CA . ILE A 1 91 ? 9.194 3.271 -13.762 1.00 91.12 91 ILE A CA 1
ATOM 695 C C . ILE A 1 91 ? 9.220 2.041 -14.670 1.00 91.12 91 ILE A C 1
ATOM 697 O O . ILE A 1 91 ? 8.176 1.550 -15.109 1.00 91.12 91 ILE A O 1
ATOM 701 N N . GLN A 1 92 ? 10.427 1.525 -14.914 1.00 94.25 92 GLN A N 1
ATOM 702 C CA . GLN A 1 92 ? 10.631 0.278 -15.659 1.00 94.25 92 GLN A CA 1
ATOM 703 C C . GLN A 1 92 ? 10.463 -0.947 -14.767 1.00 94.25 92 GLN A C 1
ATOM 705 O O . GLN A 1 92 ? 9.777 -1.889 -15.152 1.00 94.25 92 GLN A O 1
ATOM 710 N N . PHE A 1 93 ? 11.031 -0.898 -13.559 1.00 93.75 93 PHE A N 1
ATOM 711 C CA . PHE A 1 93 ? 10.966 -1.982 -12.588 1.00 93.75 93 PHE A CA 1
ATOM 712 C C . PHE A 1 93 ? 10.375 -1.504 -11.268 1.00 93.75 93 PHE A C 1
ATOM 714 O O . PHE A 1 93 ? 10.720 -0.429 -10.780 1.00 93.75 93 PHE A O 1
ATOM 721 N N . TYR A 1 94 ? 9.501 -2.316 -10.680 1.00 95.00 94 TYR A N 1
ATOM 722 C CA . TYR A 1 94 ? 8.923 -2.053 -9.365 1.00 95.00 94 TYR A CA 1
ATOM 723 C C . TYR A 1 94 ? 8.828 -3.336 -8.538 1.00 95.00 94 TYR A C 1
ATOM 725 O O . TYR A 1 94 ? 8.584 -4.432 -9.049 1.00 95.00 94 TYR A O 1
ATOM 733 N N . GLY A 1 95 ? 9.019 -3.182 -7.235 1.00 94.44 95 GLY A N 1
ATOM 734 C CA . GLY A 1 95 ? 8.837 -4.250 -6.273 1.00 94.44 95 GLY A CA 1
ATOM 735 C C . GLY A 1 95 ? 8.790 -3.716 -4.853 1.00 94.44 95 GLY A C 1
ATOM 736 O O . GLY A 1 95 ? 9.292 -2.625 -4.574 1.00 94.44 95 GLY A O 1
ATOM 737 N N . GLY A 1 96 ? 8.170 -4.492 -3.975 1.00 94.50 96 GLY A N 1
ATOM 738 C CA . GLY A 1 96 ? 8.037 -4.199 -2.557 1.00 94.50 96 GLY A CA 1
ATOM 739 C C . GLY A 1 96 ? 6.598 -4.315 -2.079 1.00 94.50 96 GLY A C 1
ATOM 740 O O . GLY A 1 96 ? 5.643 -3.991 -2.789 1.00 94.50 96 GLY A O 1
ATOM 741 N N . LEU A 1 97 ? 6.451 -4.748 -0.834 1.00 95.50 97 LEU A N 1
ATOM 742 C CA . LEU A 1 97 ? 5.167 -4.850 -0.146 1.00 95.50 97 LEU A CA 1
ATOM 743 C C . LEU A 1 97 ? 4.744 -3.508 0.477 1.00 95.50 97 LEU A C 1
ATOM 745 O O . LEU A 1 97 ? 3.613 -3.394 0.951 1.00 95.50 97 LEU A O 1
ATOM 749 N N . SER A 1 98 ? 5.609 -2.490 0.471 1.00 95.25 98 SER A N 1
ATOM 750 C CA . SER A 1 98 ? 5.424 -1.205 1.158 1.00 95.25 98 SER A CA 1
ATOM 751 C C . SER A 1 98 ? 4.109 -0.486 0.829 1.00 95.25 98 SER A C 1
ATOM 753 O O . SER A 1 98 ? 3.476 0.064 1.731 1.00 95.25 98 SER A O 1
ATOM 755 N N . GLY A 1 99 ? 3.629 -0.534 -0.420 1.00 96.75 99 GLY A N 1
ATOM 756 C CA . GLY A 1 99 ? 2.321 0.022 -0.793 1.00 96.75 99 GLY A CA 1
ATOM 757 C C . GLY A 1 99 ? 1.153 -0.713 -0.128 1.00 96.75 99 GLY A C 1
ATOM 758 O O . GLY A 1 99 ? 0.256 -0.090 0.444 1.00 96.75 99 GLY A O 1
ATOM 759 N N . ILE A 1 100 ? 1.200 -2.047 -0.109 1.00 98.00 100 ILE A N 1
ATOM 760 C CA . ILE A 1 100 ? 0.202 -2.890 0.570 1.00 98.00 100 ILE A CA 1
ATOM 761 C C . ILE A 1 100 ? 0.286 -2.697 2.090 1.00 98.00 100 ILE A C 1
ATOM 763 O O . ILE A 1 100 ? -0.743 -2.599 2.759 1.00 98.00 100 ILE A O 1
ATOM 767 N N . ALA A 1 101 ? 1.501 -2.605 2.637 1.00 97.75 101 ALA A N 1
ATOM 768 C CA . ALA A 1 101 ? 1.753 -2.339 4.049 1.00 97.75 101 ALA A CA 1
ATOM 769 C C . ALA A 1 101 ? 1.179 -0.981 4.471 1.00 97.75 101 ALA A C 1
ATOM 771 O O . ALA A 1 101 ? 0.477 -0.898 5.477 1.00 97.75 101 ALA A O 1
ATOM 772 N N . CYS A 1 102 ? 1.389 0.062 3.664 1.00 97.94 102 CYS A N 1
ATOM 773 C CA . CYS A 1 102 ? 0.797 1.379 3.873 1.00 97.94 102 CYS A CA 1
ATOM 774 C C . CYS A 1 102 ? -0.737 1.312 3.883 1.00 97.94 102 CYS A C 1
ATOM 776 O O . CYS A 1 102 ? -1.367 1.798 4.823 1.00 97.94 102 CYS A O 1
ATOM 778 N N . GLY A 1 103 ? -1.341 0.625 2.906 1.00 98.31 103 GLY A N 1
ATOM 779 C CA . GLY A 1 103 ? -2.782 0.376 2.896 1.00 98.31 103 GLY A CA 1
ATOM 780 C C . GLY A 1 103 ? -3.266 -0.337 4.163 1.00 98.31 103 GLY A C 1
ATOM 781 O O . GLY A 1 103 ? -4.258 0.075 4.759 1.00 98.31 103 GLY A O 1
ATOM 782 N N . ALA A 1 104 ? -2.551 -1.364 4.630 1.00 98.56 104 ALA A N 1
ATOM 783 C CA . ALA A 1 104 ? -2.901 -2.085 5.855 1.00 98.56 104 ALA A CA 1
ATOM 784 C C . ALA A 1 104 ? -2.829 -1.183 7.095 1.00 98.56 104 ALA A C 1
ATOM 786 O O . ALA A 1 104 ? -3.737 -1.207 7.922 1.00 98.56 104 ALA A O 1
ATOM 787 N N . VAL A 1 105 ? -1.796 -0.347 7.206 1.00 98.69 105 VAL A N 1
ATOM 788 C CA . VAL A 1 105 ? -1.648 0.620 8.304 1.00 98.69 105 VAL A CA 1
ATOM 789 C C . VAL A 1 105 ? -2.778 1.651 8.293 1.00 98.69 105 VAL A C 1
ATOM 791 O O . VAL A 1 105 ? -3.393 1.894 9.332 1.00 98.69 105 VAL A O 1
ATOM 794 N N . VAL A 1 106 ? -3.105 2.216 7.128 1.00 98.69 106 VAL A N 1
ATOM 795 C CA . VAL A 1 106 ? -4.219 3.167 6.984 1.00 98.69 106 VAL A CA 1
ATOM 796 C C . VAL A 1 106 ? -5.545 2.497 7.338 1.00 98.69 106 VAL A C 1
ATOM 798 O O . VAL A 1 106 ? -6.319 3.041 8.121 1.00 98.69 106 VAL A O 1
ATOM 801 N N . TYR A 1 107 ? -5.792 1.290 6.836 1.00 98.62 107 TYR A N 1
ATOM 802 C CA . TYR A 1 107 ? -7.003 0.526 7.124 1.00 98.62 107 TYR A CA 1
ATOM 803 C C . TYR A 1 107 ? -7.153 0.205 8.626 1.00 98.62 107 TYR A C 1
ATOM 805 O O . TYR A 1 107 ? -8.221 0.424 9.206 1.00 98.62 107 TYR A O 1
ATOM 813 N N . LEU A 1 108 ? -6.072 -0.247 9.276 1.00 98.62 108 LEU A N 1
ATOM 814 C CA . LEU A 1 108 ? -6.000 -0.467 10.725 1.00 98.62 108 LEU A CA 1
ATOM 815 C C . LEU A 1 108 ? -6.360 0.809 11.494 1.00 98.62 108 LEU A C 1
ATOM 817 O O . LEU A 1 108 ? -7.174 0.764 12.421 1.00 98.62 108 LEU A O 1
ATOM 821 N N . ALA A 1 109 ? -5.772 1.938 11.095 1.00 98.56 109 ALA A N 1
ATOM 822 C CA . ALA A 1 109 ? -5.976 3.215 11.757 1.00 98.56 109 ALA A CA 1
ATOM 823 C C . ALA A 1 109 ? -7.410 3.740 11.584 1.00 98.56 109 ALA A C 1
ATOM 825 O O . ALA A 1 109 ? -8.028 4.147 12.566 1.00 98.56 109 ALA A O 1
ATOM 826 N N . LEU A 1 110 ? -7.981 3.671 10.376 1.00 98.44 110 LEU A N 1
ATOM 827 C CA . LEU A 1 110 ? -9.358 4.104 10.099 1.00 98.44 110 LEU A CA 1
ATOM 828 C C . LEU A 1 110 ? -10.383 3.352 10.953 1.00 98.44 110 LEU A C 1
ATOM 830 O O . LEU A 1 110 ? -11.281 3.962 11.533 1.00 98.44 110 LEU A O 1
ATOM 834 N N . HIS A 1 111 ? -10.239 2.032 11.071 1.00 98.31 111 HIS A N 1
ATOM 835 C CA . HIS A 1 111 ? -11.101 1.243 11.945 1.00 98.31 111 HIS A CA 1
ATOM 836 C C . HIS A 1 111 ? -10.845 1.533 13.427 1.00 98.31 111 HIS A C 1
ATOM 838 O O . HIS A 1 111 ? -11.803 1.699 14.180 1.00 98.31 111 HIS A O 1
ATOM 844 N N . GLY A 1 112 ? -9.584 1.670 13.841 1.00 97.94 112 GLY A N 1
ATOM 845 C CA . GLY A 1 112 ? -9.248 1.966 15.234 1.00 97.94 112 GLY A CA 1
ATOM 846 C C . GLY A 1 112 ? -9.700 3.350 15.704 1.00 97.94 112 GLY A C 1
ATOM 847 O O . GLY A 1 112 ? -10.018 3.519 16.878 1.00 97.94 112 GLY A O 1
ATOM 848 N N . LEU A 1 113 ? -9.842 4.323 14.797 1.00 97.88 113 LEU A N 1
ATOM 849 C CA . LEU A 1 113 ? -10.451 5.626 15.094 1.00 97.88 113 LEU A CA 1
ATOM 850 C C . LEU A 1 113 ? -11.925 5.531 15.521 1.00 97.88 113 LEU A C 1
ATOM 852 O O . LEU A 1 113 ? -12.426 6.441 16.187 1.00 97.88 113 LEU A O 1
ATOM 856 N N . ARG A 1 114 ? -12.620 4.450 15.142 1.00 96.00 114 ARG A N 1
ATOM 857 C CA . ARG A 1 114 ? -14.017 4.196 15.526 1.00 96.00 114 ARG A CA 1
ATOM 858 C C . ARG A 1 114 ? -14.151 3.544 16.896 1.00 96.00 114 ARG A C 1
ATOM 860 O O . ARG A 1 114 ? -15.256 3.490 17.429 1.00 96.00 114 ARG A O 1
ATOM 867 N N . GLU A 1 115 ? -13.059 3.034 17.450 1.00 95.56 115 GLU A N 1
ATOM 868 C CA . GLU A 1 115 ? -13.060 2.458 18.786 1.00 95.56 115 GLU A CA 1
ATOM 869 C C . GLU A 1 115 ? -12.951 3.543 19.868 1.00 95.56 115 GLU A C 1
ATOM 871 O O . GLU A 1 115 ? -12.561 4.685 19.615 1.00 95.56 115 GLU A O 1
ATOM 876 N N . ALA A 1 116 ? -13.304 3.183 21.101 1.00 92.06 116 ALA A N 1
ATOM 877 C CA . ALA A 1 116 ? -13.144 4.046 22.265 1.00 92.06 116 ALA A CA 1
ATOM 878 C C . ALA A 1 116 ? -11.795 3.808 22.971 1.00 92.06 116 ALA A C 1
ATOM 880 O O . ALA A 1 116 ? -11.156 2.767 22.818 1.00 92.06 116 ALA A O 1
ATOM 881 N N . GLY A 1 117 ? -11.379 4.773 23.796 1.00 95.81 117 GLY A N 1
ATOM 882 C CA . GLY A 1 117 ? -10.207 4.644 24.665 1.00 95.81 117 GLY A CA 1
ATOM 883 C C . GLY A 1 117 ? -8.855 4.923 23.984 1.00 95.81 117 GLY A C 1
ATOM 884 O O . GLY A 1 117 ? -8.808 5.517 22.905 1.00 95.81 117 GLY A O 1
ATOM 885 N N . PRO A 1 118 ? -7.733 4.520 24.615 1.00 96.75 118 PRO A N 1
ATOM 886 C CA . PRO A 1 118 ? -6.375 4.867 24.172 1.00 96.75 118 PRO A CA 1
ATOM 887 C C . PRO A 1 118 ? -6.039 4.426 22.743 1.00 96.75 118 PRO A C 1
ATOM 889 O O . PRO A 1 118 ? -5.255 5.076 22.054 1.00 96.75 118 PRO A O 1
ATOM 892 N N . TRP A 1 119 ? -6.658 3.340 22.276 1.00 96.81 119 TRP A N 1
ATOM 893 C CA . TRP A 1 119 ? -6.427 2.794 20.942 1.00 96.81 119 TRP A CA 1
ATOM 894 C C . TRP A 1 119 ? -6.769 3.775 19.815 1.00 96.81 119 TRP A C 1
ATOM 896 O O . TRP A 1 119 ? -6.028 3.865 18.834 1.00 96.81 119 TRP A O 1
ATOM 906 N N . ARG A 1 120 ? -7.831 4.570 19.989 1.00 97.94 120 ARG A N 1
ATOM 907 C CA . ARG A 1 120 ? -8.212 5.624 19.044 1.00 97.94 120 ARG A CA 1
ATOM 908 C C . ARG A 1 120 ? -7.093 6.638 18.844 1.00 97.94 120 ARG A C 1
ATOM 910 O O . ARG A 1 120 ? -6.815 7.025 17.714 1.00 97.94 120 ARG A O 1
ATOM 917 N N . TRP A 1 121 ? -6.442 7.051 19.927 1.00 97.88 121 TRP A N 1
ATOM 918 C CA . TRP A 1 121 ? -5.359 8.032 19.878 1.00 97.88 121 TRP A CA 1
ATOM 919 C C . TRP A 1 121 ? -4.092 7.453 19.256 1.00 97.88 121 TRP A C 1
ATOM 921 O O . TRP A 1 121 ? -3.454 8.128 18.455 1.00 97.88 121 TRP A O 1
ATOM 931 N N . ILE A 1 122 ? -3.779 6.184 19.536 1.00 97.94 122 ILE A N 1
ATOM 932 C CA . ILE A 1 122 ? -2.696 5.468 18.846 1.00 97.94 122 ILE A CA 1
ATOM 933 C C . ILE A 1 122 ? -2.963 5.446 17.336 1.00 97.94 122 ILE A C 1
ATOM 935 O O . ILE A 1 122 ? -2.088 5.806 16.553 1.00 97.94 122 ILE A O 1
ATOM 939 N N . CYS A 1 123 ? -4.180 5.090 16.921 1.00 98.25 123 CYS A N 1
ATOM 940 C CA . CYS A 1 123 ? -4.557 5.047 15.509 1.00 98.25 123 CYS A CA 1
ATOM 941 C C . CYS A 1 123 ? -4.545 6.424 14.845 1.00 98.25 123 CYS A C 1
ATOM 943 O O . CYS A 1 123 ? -4.099 6.534 13.706 1.00 98.25 123 CYS A O 1
ATOM 945 N N . LEU A 1 124 ? -4.973 7.475 15.550 1.00 98.31 124 LEU A N 1
ATOM 946 C CA . LEU A 1 124 ? -4.865 8.847 15.058 1.00 98.31 124 LEU A CA 1
ATOM 947 C C . LEU A 1 124 ? -3.404 9.220 14.795 1.00 98.31 124 LEU A C 1
ATOM 949 O O . LEU A 1 124 ? -3.082 9.688 13.707 1.00 98.31 124 LEU A O 1
ATOM 953 N N . THR A 1 125 ? -2.518 8.966 15.758 1.00 98.00 125 THR A N 1
ATOM 954 C CA . THR A 1 125 ? -1.084 9.241 15.613 1.00 98.00 125 THR A CA 1
ATOM 955 C C . THR A 1 125 ? -0.486 8.453 14.453 1.00 98.00 125 THR A C 1
ATOM 957 O O . THR A 1 125 ? 0.201 9.030 13.616 1.00 98.00 125 THR A O 1
ATOM 960 N N . VAL A 1 126 ? -0.788 7.156 14.345 1.00 97.56 126 VAL A N 1
ATOM 961 C CA . VAL A 1 126 ? -0.324 6.310 13.235 1.00 97.56 126 VAL A CA 1
ATOM 962 C C . VAL A 1 126 ? -0.816 6.840 11.887 1.00 97.56 126 VAL A C 1
ATOM 964 O O . VAL A 1 126 ? -0.030 6.909 10.941 1.00 97.56 126 VAL A O 1
ATOM 967 N N . LEU A 1 127 ? -2.080 7.263 11.787 1.00 98.12 127 LEU A N 1
ATOM 968 C CA . LEU A 1 127 ? -2.629 7.837 10.559 1.00 98.12 127 LEU A CA 1
ATOM 969 C C . LEU A 1 127 ? -1.930 9.147 10.180 1.00 98.12 127 LEU A C 1
ATOM 971 O O . LEU A 1 127 ? -1.572 9.328 9.016 1.00 98.12 127 LEU A O 1
ATOM 975 N N . LEU A 1 128 ? -1.701 10.037 11.149 1.00 97.94 128 LEU A N 1
ATOM 976 C CA . LEU A 1 128 ? -1.007 11.308 10.930 1.00 97.94 128 LEU A CA 1
ATOM 977 C C . LEU A 1 128 ? 0.447 11.090 10.500 1.00 97.94 128 LEU A C 1
ATOM 979 O O . LEU A 1 128 ? 0.880 11.690 9.520 1.00 97.94 128 LEU A O 1
ATOM 983 N N . LEU A 1 129 ? 1.179 10.198 11.172 1.00 96.50 129 LEU A N 1
ATOM 984 C CA . LEU A 1 129 ? 2.562 9.866 10.818 1.00 96.50 129 LEU A CA 1
ATOM 985 C C . LEU A 1 129 ? 2.655 9.214 9.437 1.00 96.50 129 LEU A C 1
ATOM 987 O O . LEU A 1 129 ? 3.522 9.577 8.648 1.00 96.50 129 LEU A O 1
ATOM 991 N N . THR A 1 130 ? 1.742 8.295 9.115 1.00 95.62 130 THR A N 1
ATOM 992 C CA . THR A 1 130 ? 1.709 7.638 7.799 1.00 95.62 130 THR A CA 1
ATOM 993 C C . THR A 1 130 ? 1.390 8.646 6.698 1.00 95.62 130 THR A C 1
ATOM 995 O O . THR A 1 130 ? 2.059 8.665 5.670 1.00 95.62 130 THR A O 1
ATOM 998 N N . THR A 1 131 ? 0.421 9.534 6.925 1.00 95.75 131 THR A N 1
ATOM 999 C CA . THR A 1 131 ? 0.073 10.597 5.970 1.00 95.75 131 THR A CA 1
ATOM 1000 C C . THR A 1 131 ? 1.235 11.573 5.792 1.00 95.75 131 THR A C 1
ATOM 1002 O O . THR A 1 131 ? 1.614 11.877 4.665 1.00 95.75 131 THR A O 1
ATOM 1005 N N . GLY A 1 132 ? 1.848 12.014 6.895 1.00 93.81 132 GLY A N 1
ATOM 1006 C CA . GLY A 1 132 ? 3.025 12.879 6.879 1.00 93.81 132 GLY A CA 1
ATOM 1007 C C . GLY A 1 132 ? 4.189 12.249 6.121 1.00 93.81 132 GLY A C 1
ATOM 1008 O O . GLY A 1 132 ? 4.771 12.907 5.266 1.00 93.81 132 GLY A O 1
ATOM 1009 N N . LYS A 1 133 ? 4.469 10.959 6.347 1.00 91.06 133 LYS A N 1
ATOM 1010 C CA . LYS A 1 133 ? 5.466 10.191 5.588 1.00 91.06 133 LYS A CA 1
ATOM 1011 C C . LYS A 1 133 ? 5.187 10.240 4.084 1.00 91.06 133 LYS A C 1
ATOM 1013 O O . LYS A 1 133 ? 6.080 10.612 3.337 1.00 91.06 133 LYS A O 1
ATOM 1018 N N . ILE A 1 134 ? 3.969 9.909 3.644 1.00 92.50 134 ILE A N 1
ATOM 1019 C CA . ILE A 1 134 ? 3.610 9.895 2.212 1.00 92.50 134 ILE A CA 1
ATOM 1020 C C . ILE A 1 134 ? 3.771 11.286 1.590 1.00 92.50 134 ILE A C 1
ATOM 1022 O O . ILE A 1 134 ? 4.294 11.412 0.482 1.00 92.50 134 ILE A O 1
ATOM 1026 N N . VAL A 1 135 ? 3.331 12.333 2.293 1.00 92.06 135 VAL A N 1
ATOM 1027 C CA . VAL A 1 135 ? 3.462 13.724 1.834 1.00 92.06 135 VAL A CA 1
ATOM 1028 C C . VAL A 1 135 ? 4.933 14.116 1.722 1.00 92.06 135 VAL A C 1
ATOM 1030 O O . VAL A 1 135 ? 5.333 14.665 0.698 1.00 92.06 135 VAL A O 1
ATOM 1033 N N . LEU A 1 136 ? 5.743 13.796 2.733 1.00 89.19 136 LEU A N 1
ATOM 1034 C CA . LEU A 1 136 ? 7.177 14.068 2.727 1.00 89.19 136 LEU A CA 1
ATOM 1035 C C . LEU A 1 136 ? 7.889 13.301 1.614 1.00 89.19 136 LEU A C 1
ATOM 1037 O O . LEU A 1 136 ? 8.651 13.913 0.883 1.00 89.19 136 LEU A O 1
ATOM 1041 N N . GLU A 1 137 ? 7.613 12.013 1.419 1.00 87.56 137 GLU A N 1
ATOM 1042 C CA . GLU A 1 137 ? 8.191 11.226 0.321 1.00 87.56 137 GLU A CA 1
ATOM 1043 C C . GLU A 1 137 ? 7.772 11.769 -1.049 1.00 87.56 137 GLU A C 1
ATOM 1045 O O . GLU A 1 137 ? 8.598 11.855 -1.951 1.00 87.56 137 GLU A O 1
ATOM 1050 N N . SER A 1 138 ? 6.515 12.192 -1.208 1.00 86.00 138 SER A N 1
ATOM 1051 C CA . SER A 1 138 ? 6.023 12.794 -2.456 1.00 86.00 138 SER A CA 1
ATOM 1052 C C . SER A 1 138 ? 6.679 14.146 -2.739 1.00 86.00 138 SER A C 1
ATOM 1054 O O . SER A 1 138 ? 7.001 14.442 -3.887 1.00 86.00 138 SER A O 1
ATOM 1056 N N . ALA A 1 139 ? 6.909 14.954 -1.700 1.00 84.19 139 ALA A N 1
ATOM 1057 C CA . ALA A 1 139 ? 7.633 16.211 -1.818 1.00 84.19 139 ALA A CA 1
ATOM 1058 C C . ALA A 1 139 ? 9.121 15.959 -2.099 1.00 84.19 139 ALA A C 1
ATOM 1060 O O . ALA A 1 139 ? 9.666 16.523 -3.034 1.00 84.19 139 ALA A O 1
ATOM 1061 N N . MET A 1 140 ? 9.778 15.078 -1.344 1.00 76.44 140 MET A N 1
ATOM 1062 C CA . MET A 1 140 ? 11.213 14.797 -1.447 1.00 76.44 140 MET A CA 1
ATOM 1063 C C . MET A 1 140 ? 11.601 14.052 -2.724 1.00 76.44 140 MET A C 1
ATOM 1065 O O . MET A 1 140 ? 12.686 14.305 -3.234 1.00 76.44 140 MET A O 1
ATOM 1069 N N . ASN A 1 141 ? 10.740 13.203 -3.295 1.00 63.88 141 ASN A N 1
ATOM 1070 C CA . ASN A 1 141 ? 10.980 12.627 -4.624 1.00 63.88 141 ASN A CA 1
ATOM 1071 C C . ASN A 1 141 ? 10.912 13.671 -5.746 1.00 63.88 141 ASN A C 1
ATOM 1073 O O . ASN A 1 141 ? 11.473 13.434 -6.811 1.00 63.88 141 ASN A O 1
ATOM 1077 N N . ALA A 1 142 ? 10.291 14.835 -5.519 1.00 53.81 142 ALA A N 1
ATOM 1078 C CA . ALA A 1 142 ? 10.470 15.975 -6.416 1.00 53.81 142 ALA A CA 1
ATOM 1079 C C . ALA A 1 142 ? 11.880 16.598 -6.291 1.00 53.81 142 ALA A C 1
ATOM 1081 O O . ALA A 1 142 ? 12.252 17.414 -7.131 1.00 53.81 142 ALA A O 1
ATOM 1082 N N . PHE A 1 143 ? 12.666 16.219 -5.268 1.00 41.25 143 PHE A N 1
ATOM 1083 C CA . PHE A 1 143 ? 13.912 16.887 -4.884 1.00 41.25 143 PHE A CA 1
ATOM 1084 C C . PHE A 1 143 ? 15.183 16.006 -4.778 1.00 41.25 143 PHE A C 1
ATOM 1086 O O . PHE A 1 143 ? 16.259 16.586 -4.911 1.00 41.25 143 PHE A O 1
ATOM 1093 N N . ALA A 1 144 ? 15.158 14.674 -4.579 1.00 45.88 144 ALA A N 1
ATOM 1094 C CA . ALA A 1 144 ? 16.392 13.852 -4.554 1.00 45.88 144 ALA A CA 1
ATOM 1095 C C . ALA A 1 144 ? 16.191 12.316 -4.607 1.00 45.88 144 ALA A C 1
ATOM 1097 O O . ALA A 1 144 ? 15.272 11.776 -3.999 1.00 45.88 144 ALA A O 1
ATOM 1098 N N . PHE A 1 145 ? 17.143 11.605 -5.236 1.00 47.78 145 PHE A N 1
ATOM 1099 C CA . PHE A 1 145 ? 17.332 10.148 -5.130 1.00 47.78 145 PHE A CA 1
ATOM 1100 C C . PHE A 1 145 ? 17.995 9.777 -3.790 1.00 47.78 145 PHE A C 1
ATOM 1102 O O . PHE A 1 145 ? 19.062 10.301 -3.466 1.00 47.78 145 PHE A O 1
ATOM 1109 N N . VAL A 1 146 ? 17.420 8.838 -3.034 1.00 48.50 146 VAL A N 1
ATOM 1110 C CA . VAL A 1 146 ? 18.041 8.265 -1.824 1.00 48.50 146 VAL A CA 1
ATOM 1111 C C . VAL A 1 146 ? 18.781 6.976 -2.199 1.00 48.50 146 VAL A C 1
ATOM 1113 O O . VAL A 1 146 ? 18.239 6.141 -2.915 1.00 48.50 146 VAL A O 1
ATOM 1116 N N . LYS A 1 147 ? 20.023 6.799 -1.728 1.00 46.06 147 LYS A N 1
ATOM 1117 C CA . LYS A 1 147 ? 20.736 5.511 -1.795 1.00 46.06 147 LYS A CA 1
ATOM 1118 C C . LYS A 1 147 ? 20.428 4.699 -0.537 1.00 46.06 147 LYS A C 1
ATOM 1120 O O . LYS A 1 147 ? 20.653 5.194 0.564 1.00 46.06 147 LYS A O 1
ATOM 1125 N N . VAL A 1 148 ? 19.966 3.463 -0.702 1.00 52.34 148 VAL A N 1
ATOM 1126 C CA . VAL A 1 148 ? 19.802 2.484 0.383 1.00 52.34 148 VAL A CA 1
ATOM 1127 C C . VAL A 1 148 ? 20.650 1.260 0.033 1.00 52.34 148 VAL A C 1
ATOM 1129 O O . VAL A 1 148 ? 20.445 0.665 -1.018 1.00 52.34 148 VAL A O 1
ATOM 1132 N N . ASP A 1 149 ? 21.604 0.905 0.899 1.00 52.69 149 ASP A N 1
ATOM 1133 C CA . ASP A 1 149 ? 22.436 -0.310 0.803 1.00 52.69 149 ASP A CA 1
ATOM 1134 C C . ASP A 1 149 ? 23.110 -0.545 -0.568 1.00 52.69 149 ASP A C 1
ATOM 1136 O O . ASP A 1 149 ? 23.084 -1.653 -1.098 1.00 52.69 149 ASP A O 1
ATOM 1140 N N . ASP A 1 150 ? 23.685 0.506 -1.168 1.00 57.44 150 ASP A N 1
ATOM 1141 C CA . ASP A 1 150 ? 24.412 0.491 -2.457 1.00 57.44 150 ASP A CA 1
ATOM 1142 C C . ASP A 1 150 ? 23.633 -0.008 -3.692 1.00 57.44 150 ASP A C 1
ATOM 1144 O O . ASP A 1 150 ? 24.146 0.040 -4.814 1.00 57.44 150 ASP A O 1
ATOM 1148 N N . VAL A 1 151 ? 22.362 -0.381 -3.534 1.00 54.62 151 VAL A N 1
ATOM 1149 C CA . VAL A 1 151 ? 21.423 -0.605 -4.633 1.00 54.62 151 VAL A CA 1
ATOM 1150 C C . VAL A 1 151 ? 20.658 0.700 -4.866 1.00 54.62 151 VAL A C 1
ATOM 1152 O O . VAL A 1 151 ? 20.153 1.298 -3.912 1.00 54.62 151 VAL A O 1
ATOM 1155 N N . PRO A 1 152 ? 20.538 1.190 -6.112 1.00 60.03 152 PRO A N 1
ATOM 1156 C CA . PRO A 1 152 ? 19.645 2.302 -6.407 1.00 60.03 152 PRO A CA 1
ATOM 1157 C C . PRO A 1 152 ? 18.192 1.858 -6.177 1.00 60.03 152 PRO A C 1
ATOM 1159 O O . PRO A 1 152 ? 17.526 1.348 -7.073 1.00 60.03 152 PRO A O 1
ATOM 1162 N N . PHE A 1 153 ? 17.711 2.025 -4.946 1.00 65.19 153 PHE A N 1
ATOM 1163 C CA . PHE A 1 153 ? 16.328 1.816 -4.544 1.00 65.19 153 PHE A CA 1
ATOM 1164 C C . PHE A 1 153 ? 15.701 3.171 -4.238 1.00 65.19 153 PHE A C 1
ATOM 1166 O O . PHE A 1 153 ? 16.106 3.851 -3.298 1.00 65.19 153 PHE A O 1
ATOM 1173 N N . SER A 1 154 ? 14.704 3.552 -5.034 1.00 75.62 154 SER A N 1
ATOM 1174 C CA . SER A 1 154 ? 13.932 4.766 -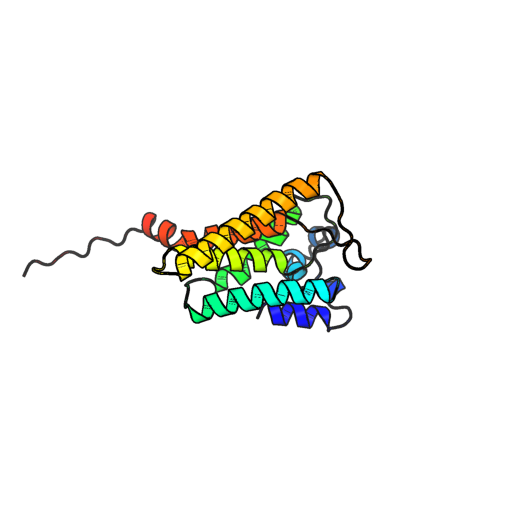4.795 1.00 75.62 154 SER A CA 1
ATOM 1175 C C . SER A 1 154 ? 12.544 4.392 -4.280 1.00 75.62 154 SER A C 1
ATOM 1177 O O . SER A 1 154 ? 11.853 3.606 -4.940 1.00 75.62 154 SER A O 1
ATOM 1179 N N . PRO A 1 155 ? 12.102 4.938 -3.134 1.00 80.69 155 PRO A N 1
ATOM 1180 C CA . PRO A 1 155 ? 10.709 4.843 -2.731 1.00 80.69 155 PRO A CA 1
ATOM 1181 C C . PRO A 1 155 ? 9.793 5.337 -3.856 1.00 80.69 155 PRO A C 1
ATOM 1183 O O . PRO A 1 155 ? 10.106 6.305 -4.548 1.00 80.69 155 PRO A O 1
ATOM 1186 N N . VAL A 1 156 ? 8.637 4.692 -4.021 1.00 90.56 156 VAL A N 1
ATOM 1187 C CA . VAL A 1 156 ? 7.623 5.089 -5.010 1.00 90.56 156 VAL A CA 1
ATOM 1188 C C . VAL A 1 156 ? 6.379 5.580 -4.262 1.00 90.56 156 VAL A C 1
ATOM 1190 O O . VAL A 1 156 ? 5.503 4.765 -3.955 1.00 90.56 156 VAL A O 1
ATOM 1193 N N . PRO A 1 157 ? 6.266 6.891 -3.958 1.00 92.75 157 PRO A N 1
ATOM 1194 C CA . PRO A 1 157 ? 5.196 7.447 -3.129 1.00 92.75 157 PRO A CA 1
ATOM 1195 C C . PRO A 1 157 ? 3.806 7.136 -3.677 1.00 92.75 157 PRO A C 1
ATOM 1197 O O . PRO A 1 157 ? 2.886 6.849 -2.912 1.00 92.75 157 PRO A O 1
ATOM 1200 N N . LEU A 1 158 ? 3.658 7.102 -5.009 1.00 95.00 158 LEU A N 1
ATOM 1201 C CA . LEU A 1 158 ? 2.390 6.754 -5.645 1.00 95.00 158 LEU A CA 1
ATOM 1202 C C . LEU A 1 158 ? 1.895 5.362 -5.220 1.00 95.00 158 LEU A C 1
ATOM 1204 O O . LEU A 1 158 ? 0.698 5.180 -5.024 1.00 95.00 158 LEU A O 1
ATOM 1208 N N . SER A 1 159 ? 2.790 4.393 -5.004 1.00 96.69 159 SER A N 1
ATOM 1209 C CA . SER A 1 159 ? 2.386 3.067 -4.520 1.00 96.69 159 SER A CA 1
ATOM 1210 C C . SER A 1 159 ? 1.786 3.115 -3.109 1.00 96.69 159 SER A C 1
ATOM 1212 O O . SER A 1 159 ? 0.825 2.403 -2.818 1.00 96.69 159 SER A O 1
ATOM 1214 N N . HIS A 1 160 ? 2.291 3.997 -2.239 1.00 96.94 160 HIS A N 1
ATOM 1215 C CA . HIS A 1 160 ? 1.765 4.186 -0.883 1.00 96.94 160 HIS A CA 1
ATOM 1216 C C . HIS A 1 160 ? 0.429 4.926 -0.912 1.00 96.94 160 HIS A C 1
ATOM 1218 O O . HIS A 1 160 ? -0.511 4.512 -0.234 1.00 96.94 160 HIS A O 1
ATOM 1224 N N . VAL A 1 161 ? 0.305 5.952 -1.762 1.00 97.75 161 VAL A N 1
ATOM 1225 C CA . VAL A 1 161 ? -0.967 6.649 -2.012 1.00 97.75 161 VAL A CA 1
ATOM 1226 C C . VAL A 1 161 ? -2.033 5.668 -2.499 1.00 97.75 161 VAL A C 1
ATOM 1228 O O . VAL A 1 161 ? -3.126 5.629 -1.941 1.00 97.75 161 VAL A O 1
ATOM 1231 N N . LEU A 1 162 ? -1.727 4.834 -3.496 1.00 98.38 162 LEU A N 1
ATOM 1232 C CA . LEU A 1 162 ? -2.672 3.851 -4.037 1.00 98.38 162 LEU A CA 1
ATOM 1233 C C . LEU A 1 162 ? -3.058 2.790 -2.997 1.00 98.38 162 LEU A C 1
ATOM 1235 O O . LEU A 1 162 ? -4.230 2.417 -2.904 1.00 98.38 162 LEU A O 1
ATOM 1239 N N . GLY A 1 163 ? -2.114 2.361 -2.156 1.00 98.31 163 GLY A N 1
ATOM 1240 C CA . GLY A 1 163 ? -2.400 1.514 -0.998 1.00 98.31 163 GLY A CA 1
ATOM 1241 C C . GLY A 1 163 ? -3.381 2.165 -0.016 1.00 98.31 163 GLY A C 1
ATOM 1242 O O . GLY A 1 163 ? -4.387 1.554 0.356 1.00 98.31 163 GLY A O 1
ATOM 1243 N N . ALA A 1 164 ? -3.138 3.423 0.358 1.00 98.44 164 ALA A N 1
ATOM 1244 C CA . ALA A 1 164 ? -4.002 4.197 1.251 1.00 98.44 164 ALA A CA 1
ATOM 1245 C C . ALA A 1 164 ? -5.400 4.453 0.654 1.00 98.44 164 ALA A C 1
ATOM 1247 O O . ALA A 1 164 ? -6.408 4.304 1.345 1.00 98.44 164 ALA A O 1
ATOM 1248 N N . LEU A 1 165 ? -5.486 4.775 -0.640 1.00 98.38 165 LEU A N 1
ATOM 1249 C CA . LEU A 1 165 ? -6.758 4.947 -1.349 1.00 98.38 165 LEU A CA 1
ATOM 1250 C C . LEU A 1 165 ? -7.549 3.638 -1.421 1.00 98.38 165 LEU A C 1
ATOM 1252 O O . LEU A 1 165 ? -8.764 3.645 -1.231 1.00 98.38 165 LEU A O 1
ATOM 1256 N N . THR A 1 166 ? -6.872 2.506 -1.620 1.00 98.50 166 THR A N 1
ATOM 1257 C CA . THR A 1 166 ? -7.518 1.186 -1.577 1.00 98.50 166 THR A CA 1
ATOM 1258 C C . THR A 1 166 ? -8.099 0.904 -0.190 1.00 98.50 166 THR A C 1
ATOM 1260 O O . THR A 1 166 ? -9.226 0.422 -0.070 1.00 98.50 166 THR A O 1
ATOM 1263 N N . ALA A 1 167 ? -7.364 1.240 0.873 1.00 98.38 167 ALA A N 1
ATOM 1264 C CA . ALA A 1 167 ? -7.851 1.119 2.244 1.00 98.38 167 ALA A CA 1
ATOM 1265 C C . ALA A 1 167 ? -9.097 1.976 2.496 1.00 98.38 167 ALA A C 1
ATOM 1267 O O . ALA A 1 167 ? -10.071 1.476 3.061 1.00 98.38 167 ALA A O 1
ATOM 1268 N N . LEU A 1 168 ? -9.094 3.230 2.035 1.00 98.12 168 LEU A N 1
ATOM 1269 C CA . LEU A 1 168 ? -10.246 4.132 2.119 1.00 98.12 168 LEU A CA 1
ATOM 1270 C C . LEU A 1 168 ? -11.456 3.585 1.355 1.00 98.12 168 LEU A C 1
ATOM 1272 O O . LEU A 1 168 ? -12.558 3.562 1.898 1.00 98.12 168 LEU A O 1
ATOM 1276 N N . LEU A 1 169 ? -11.250 3.093 0.130 1.00 97.56 169 LEU A N 1
ATOM 1277 C CA . LEU A 1 169 ? -12.299 2.482 -0.688 1.00 97.56 169 LEU A CA 1
ATOM 1278 C C . LEU A 1 169 ? -12.984 1.330 0.062 1.00 97.56 169 LEU A C 1
ATOM 1280 O O . LEU A 1 169 ? -14.209 1.288 0.160 1.00 97.56 169 LEU A O 1
ATOM 1284 N N . ILE A 1 170 ? -12.194 0.415 0.625 1.00 97.50 170 ILE A N 1
ATOM 1285 C CA . ILE A 1 170 ? -12.710 -0.764 1.334 1.00 97.50 170 ILE A CA 1
ATOM 1286 C C . ILE A 1 170 ? -13.374 -0.372 2.652 1.00 97.50 170 ILE A C 1
ATOM 1288 O O . ILE A 1 170 ? -14.426 -0.911 2.991 1.00 97.50 170 ILE A O 1
ATOM 1292 N N . PHE A 1 171 ? -12.792 0.578 3.384 1.00 97.12 171 PHE A N 1
ATOM 1293 C CA . PHE A 1 171 ? -13.370 1.100 4.618 1.00 97.12 171 PHE A CA 1
ATOM 1294 C C . PHE A 1 171 ? -14.743 1.745 4.374 1.00 97.12 171 PHE A C 1
ATOM 1296 O O . PHE A 1 171 ? -15.676 1.514 5.142 1.00 97.12 171 PHE A O 1
ATOM 1303 N N . CYS A 1 172 ? -14.883 2.517 3.293 1.00 95.62 172 CYS A N 1
ATOM 1304 C CA . CYS A 1 172 ? -16.115 3.227 2.947 1.00 95.62 172 CYS A CA 1
ATOM 1305 C C . CYS A 1 172 ? -17.175 2.338 2.268 1.00 95.62 172 CYS A C 1
ATOM 1307 O O . CYS A 1 172 ? -18.361 2.676 2.300 1.00 95.62 172 CYS A O 1
ATOM 1309 N N . TRP A 1 173 ? -16.781 1.200 1.684 1.00 92.94 173 TRP A N 1
ATOM 1310 C CA . TRP A 1 173 ? -17.661 0.321 0.904 1.00 92.94 173 TRP A CA 1
ATOM 1311 C C . TRP A 1 173 ? -18.975 -0.073 1.606 1.00 92.94 173 TRP A C 1
ATOM 1313 O O . TRP A 1 173 ? -20.031 0.064 0.982 1.00 92.94 173 TRP A O 1
ATOM 1323 N N . PRO A 1 174 ? -18.983 -0.513 2.884 1.00 90.44 174 PRO A N 1
ATOM 1324 C CA . PRO A 1 174 ? -20.222 -0.921 3.544 1.00 90.44 174 PRO A CA 1
ATOM 1325 C C . PRO A 1 174 ? -21.243 0.217 3.639 1.00 90.44 174 PRO A C 1
ATOM 1327 O O . PRO A 1 174 ? -22.428 -0.008 3.419 1.00 90.44 174 PRO A O 1
ATOM 1330 N N . TYR A 1 175 ? -20.784 1.443 3.896 1.00 87.94 175 TYR A N 1
ATOM 1331 C CA . TYR A 1 175 ? -21.659 2.611 4.010 1.00 87.94 175 TYR A CA 1
ATOM 1332 C C . TYR A 1 175 ? -22.219 3.034 2.656 1.00 87.94 175 TYR A C 1
ATOM 1334 O O . TYR A 1 175 ? -23.403 3.340 2.551 1.00 87.94 175 TYR A O 1
ATOM 1342 N N . ALA A 1 176 ? -21.389 3.011 1.609 1.00 86.19 176 ALA A N 1
ATOM 1343 C CA . ALA A 1 176 ? -21.838 3.306 0.252 1.00 86.19 176 ALA A CA 1
ATOM 1344 C C . ALA A 1 176 ? -22.911 2.304 -0.204 1.00 86.19 176 ALA A C 1
ATOM 1346 O O . ALA A 1 176 ? -23.941 2.698 -0.747 1.00 86.19 176 ALA A O 1
ATOM 1347 N N . ARG A 1 177 ? -22.709 1.009 0.074 1.00 86.94 177 ARG A N 1
ATOM 1348 C CA . ARG A 1 177 ? -23.692 -0.039 -0.229 1.00 86.94 177 ARG A CA 1
ATOM 1349 C C . ARG A 1 177 ? -25.013 0.188 0.50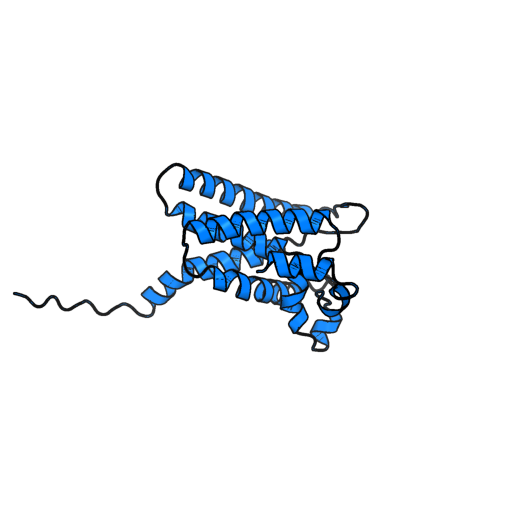5 1.00 86.94 177 ARG A C 1
ATOM 1351 O O . ARG A 1 177 ? -26.069 0.063 -0.108 1.00 86.94 177 ARG A O 1
ATOM 1358 N N . ASP A 1 178 ? -24.955 0.518 1.791 1.00 85.62 178 ASP A N 1
ATOM 1359 C CA . ASP A 1 178 ? -26.153 0.719 2.607 1.00 85.62 178 ASP A CA 1
ATOM 1360 C C . ASP A 1 178 ? -26.937 1.984 2.182 1.00 85.62 178 ASP A C 1
ATOM 1362 O O . ASP A 1 178 ? -28.161 2.003 2.291 1.00 85.62 178 ASP A O 1
ATOM 1366 N N . LEU A 1 179 ? -26.267 3.003 1.621 1.00 83.75 179 LEU A N 1
ATOM 1367 C CA . LEU A 1 179 ? -26.915 4.168 0.997 1.00 83.75 179 LEU A CA 1
ATOM 1368 C C . LEU A 1 179 ? -27.597 3.836 -0.343 1.00 83.75 179 LEU A C 1
ATOM 1370 O O . LEU A 1 179 ? -28.662 4.375 -0.630 1.00 83.75 179 LEU A O 1
ATOM 1374 N N . MET A 1 180 ? -27.001 2.963 -1.164 1.00 82.44 180 MET A N 1
ATOM 1375 C CA . MET A 1 180 ? -27.563 2.558 -2.467 1.00 82.44 180 MET A CA 1
ATOM 1376 C C . MET A 1 180 ? -28.704 1.540 -2.338 1.00 82.44 180 MET A C 1
ATOM 1378 O O . MET A 1 180 ? -29.602 1.501 -3.178 1.00 82.44 180 MET A O 1
ATOM 1382 N N . HIS A 1 181 ? -28.678 0.720 -1.288 1.00 81.44 181 HIS A N 1
ATOM 1383 C CA . HIS A 1 181 ? -29.687 -0.298 -1.004 1.00 81.44 181 HIS A CA 1
ATOM 1384 C C . HIS A 1 181 ? -30.184 -0.165 0.442 1.00 81.44 181 HIS A C 1
ATOM 1386 O O . HIS A 1 181 ? -29.864 -1.014 1.284 1.00 81.44 181 HIS A O 1
ATOM 1392 N N . PRO A 1 182 ? -30.956 0.894 0.757 1.00 75.62 182 PRO A N 1
ATOM 1393 C CA . PRO A 1 182 ? -31.495 1.079 2.093 1.00 75.62 182 PRO A CA 1
ATOM 1394 C C . PRO A 1 182 ? -32.390 -0.110 2.446 1.00 75.62 182 PRO A C 1
ATOM 1396 O O . PRO A 1 182 ? -33.272 -0.502 1.680 1.00 75.62 182 PRO A O 1
ATOM 1399 N N . LYS A 1 183 ? -32.159 -0.707 3.619 1.00 76.00 183 LYS A N 1
ATOM 1400 C CA . LYS A 1 183 ? -33.042 -1.758 4.132 1.00 76.00 183 LYS A CA 1
ATOM 1401 C C . LYS A 1 183 ? -34.442 -1.164 4.284 1.00 76.00 183 LYS A C 1
ATOM 1403 O O . LYS A 1 183 ? -34.589 -0.115 4.910 1.00 76.00 183 LYS A O 1
ATOM 1408 N N . SER A 1 184 ? -35.456 -1.826 3.722 1.00 72.56 184 SER A N 1
ATOM 1409 C CA . SER A 1 184 ? -36.853 -1.429 3.915 1.00 72.56 184 SER A CA 1
ATOM 1410 C C . SER A 1 184 ? -37.141 -1.318 5.415 1.00 72.56 184 SER A C 1
ATOM 1412 O O . SER A 1 184 ? -36.715 -2.216 6.155 1.00 72.56 184 SER A O 1
ATOM 1414 N N . PRO A 1 185 ? -37.836 -0.264 5.883 1.00 69.44 185 PRO A N 1
ATOM 1415 C CA . PRO A 1 185 ? -38.194 -0.158 7.288 1.00 69.44 185 PRO A CA 1
ATOM 1416 C C . PRO A 1 185 ? -38.934 -1.432 7.692 1.00 69.44 185 PRO A C 1
ATOM 1418 O O . PRO A 1 185 ? -39.873 -1.857 7.016 1.00 69.44 185 PRO A O 1
ATOM 1421 N N . VAL A 1 186 ? -38.464 -2.082 8.758 1.00 68.12 186 VAL A N 1
ATOM 1422 C CA . VAL A 1 186 ? -39.178 -3.214 9.348 1.00 68.12 186 VAL A CA 1
ATOM 1423 C C . VAL A 1 186 ? -40.541 -2.670 9.750 1.00 68.12 186 VAL A C 1
ATOM 1425 O O . VAL A 1 186 ? -40.610 -1.775 10.589 1.00 68.12 186 VAL A O 1
ATOM 1428 N N . SER A 1 187 ? -41.612 -3.155 9.115 1.00 60.25 187 SER A N 1
ATOM 1429 C CA . SER A 1 187 ? -42.968 -2.800 9.515 1.00 60.25 187 SER A CA 1
ATOM 1430 C C . SER A 1 187 ? -43.127 -3.226 10.970 1.00 60.25 187 SER A C 1
ATOM 1432 O O . SER A 1 187 ? -43.181 -4.426 11.257 1.00 60.25 187 SER A O 1
ATOM 1434 N N . VAL A 1 188 ? -43.144 -2.260 11.884 1.00 63.16 188 VAL A N 1
ATOM 1435 C CA . VAL A 1 188 ? -43.550 -2.495 13.264 1.00 63.16 188 VAL A CA 1
ATOM 1436 C C . VAL A 1 188 ? -45.005 -2.934 13.166 1.00 63.16 188 VAL A C 1
ATOM 1438 O O . VAL A 1 188 ? -45.882 -2.124 12.887 1.00 63.16 188 VAL A O 1
ATOM 1441 N N . ARG A 1 189 ? -45.252 -4.243 13.267 1.00 59.44 189 ARG A N 1
ATOM 1442 C CA . ARG A 1 189 ? -46.608 -4.736 13.487 1.00 59.44 189 ARG A CA 1
ATOM 1443 C C . ARG A 1 189 ? -46.968 -4.290 14.896 1.00 59.44 189 ARG A C 1
ATOM 1445 O O . ARG A 1 189 ? -46.355 -4.762 15.850 1.00 59.44 189 ARG A O 1
ATOM 1452 N N . GLU A 1 190 ? -47.876 -3.327 14.979 1.00 57.16 190 GLU A N 1
ATOM 1453 C CA . GLU A 1 190 ? -48.528 -2.929 16.221 1.00 57.16 190 GLU A CA 1
ATOM 1454 C C . GLU A 1 190 ? -49.120 -4.188 16.875 1.00 57.16 190 GLU A C 1
ATOM 1456 O O . GLU A 1 190 ? -49.804 -4.974 16.211 1.00 57.16 190 GLU A O 1
ATOM 1461 N N . ILE A 1 191 ? -48.764 -4.411 18.142 1.00 56.38 191 ILE A N 1
ATOM 1462 C CA . ILE A 1 191 ? -49.412 -5.366 19.051 1.00 56.38 191 ILE A CA 1
ATOM 1463 C C . ILE A 1 191 ? -50.255 -4.536 20.008 1.00 56.38 191 ILE A C 1
ATOM 1465 O O . ILE A 1 191 ? -49.700 -3.533 20.516 1.00 56.38 191 ILE A O 1
#

Sequence (191 aa):
MMVAAGVLAYVVPNSGTLIVYDRAAILSGEVWRLMTGNWVHFSVSHLVYDSATLGIAGWMIERRGYPYYKSLYILAPILIGAGLLAAQPDIQFYGGLSGIACGAVVYLALHGLREAGPWRWICLTVLLLTTGKIVLESAMNAFAFVKVDDVPFSPVPLSHVLGALTALLIFCWPYARDLMHPKSPVSVREI

Secondary structure (DSSP, 8-state):
-HHHHHHHHHHSTTHHHHHSEEHHHHHTT-TTHHHHGGG--SSHHHHHHHHHHHHHHHHHHHHHT-TTHHHHHHHHHHHHHHHHHHH-TT--EE--SHHHHHHHHHHHHHHHTTS-SHHHHHHHHHHHHHHHHHHHHHHHTTT-PPPBTTB-----HHHHHHHHHHHHHHHHHHHHHHHHSPPPP------

Nearest PDB structures (foldseek):
  6pj8-assembly1_A  TM=7.081E-01  e=3.633E-04  Escherichia coli
  6pjr-assembly1_A  TM=6.892E-01  e=3.810E-04  Escherichia coli
  5f5d-assembly1_A  TM=6.473E-01  e=9.419E-04  Escherichia coli
  7dsi-assembly1_A  TM=2.726E-01  e=2.817E+00  Saccharomyces cerevisiae S288C

Solvent-accessible surface area (backbone atoms only — not comparable to full-atom values): 10178 Å² total; per-residue (Å²): 109,70,54,58,50,24,52,48,34,57,70,43,83,74,42,36,80,75,28,30,24,37,47,69,51,36,76,72,65,44,56,64,19,34,41,42,4,35,31,20,53,96,45,70,67,59,44,50,56,26,37,51,49,31,49,52,32,47,51,51,34,60,77,70,63,60,82,70,58,69,56,45,75,58,47,19,35,41,51,25,30,52,46,41,64,74,74,35,81,83,56,50,68,50,58,37,42,49,22,51,21,38,10,39,45,40,36,43,18,61,57,30,53,74,46,79,67,73,56,18,56,53,19,49,52,52,41,51,53,52,50,49,49,46,52,48,47,50,55,42,63,76,71,58,87,56,79,50,92,91,42,94,49,68,88,59,42,66,34,33,51,38,7,36,50,41,22,49,51,63,70,47,42,65,60,55,48,45,69,77,55,62,76,74,78,78,77,78,75,85,128